Protein AF-A0A5P3XC75-F1 (afdb_monomer_lite)

Secondary structure (DSSP, 8-state):
-----EEEEEEEETTT--EE---EEEETT--SSEEEEEEEEETTEE---TTEEEEEEEE-TTS-EEEEEPEEEETTTTEEEE---GGGSSS-EEEEEEEEEEETTEEEEPPPEEEEEE--TT----------GGGHHHHHHHHHHHHHHHHHHHHHHHHHHHHHHHHHHHHHHHHHHHHHHHHHHHHHHHHHHHHHHHHHHHHHHHHHHHHHHHHHHHTT---SS-TTTTB-TTSPBPSSHHHHHHHHHHS----------

Sequence (261 aa):
MSVLDKDYRIKLDIKSGKVESEGIVFADKDRNVSNIYIDFLENGKKVDITGCSFIANIQKPNTLITPQILDIVDVSNGVAELNLPIECTIDDGYYEVEIEMKNGEDISHSSKFRYTVREALCGEIDDTIVDDSNYNLLIKLVDNIRTVEEYVQSNEEKRVVNESDRIGSEKARVEEHANRMSEIDNKIVDINNSKDTLITNVDNKLNEVDDRVNSAISQGTIDLEVKDARRGLDGKVYSCLSERLNQIETNPMVIWETVEG

Foldseek 3Di:
DPQPAAEWEKEAAPVQLEIDGDAAEAEQQPPQSYKYKYFYDHVNAFDQQPQKWKWKFKQDPVRDTDIFTWAADDRHRRMTIGRQPNVSRHDFFKIKIKMWMDHPPDIDIHDIDIYGYHYDPPPDPPPPPDDDPVPVVVVVVVVVVVVVVVVVVVVVVVVVVVVVVVVVVVVVVVVVVVVVVVVVVVVVVVVVVVVVVVVVVVVVVVVVVVVVVVVCVVVCVPPVADQVCQADPVRDRDPHNVVVVVCCVVDPDDDDDPPDD

Radius of gyration: 65.51 Å; chains: 1; bounding box: 143×39×166 Å

pLDDT: mean 85.64, std 14.85, range [37.94, 98.38]

Organism: Paraclostridium bifermentans (NCBI:txid1490)

Structure (mmCIF, N/CA/C/O backbone):
data_AF-A0A5P3XC75-F1
#
_entry.id   AF-A0A5P3XC75-F1
#
loop_
_atom_site.group_PDB
_atom_site.id
_atom_site.type_symbol
_atom_site.label_atom_id
_atom_site.label_alt_id
_atom_site.label_comp_id
_atom_site.label_asym_id
_atom_site.label_entity_id
_atom_site.label_seq_id
_atom_site.pdbx_PDB_ins_code
_atom_site.Cartn_x
_atom_site.Cartn_y
_atom_site.Cartn_z
_atom_site.occupancy
_atom_site.B_iso_or_equiv
_atom_site.auth_seq_id
_atom_site.auth_comp_id
_atom_site.auth_asym_id
_atom_site.auth_atom_id
_atom_site.pdbx_PDB_model_num
ATOM 1 N N . MET A 1 1 ? -46.515 0.340 15.369 1.00 37.94 1 MET A N 1
ATOM 2 C CA . MET A 1 1 ? -45.169 0.590 15.919 1.00 37.94 1 MET A CA 1
ATOM 3 C C . MET A 1 1 ? -44.864 -0.560 16.853 1.00 37.94 1 MET A C 1
ATOM 5 O O . MET A 1 1 ? -45.485 -0.633 17.903 1.00 37.94 1 MET A O 1
ATOM 9 N N . SER A 1 2 ? -44.030 -1.513 16.434 1.00 40.34 2 SER A N 1
ATOM 10 C CA . SER A 1 2 ? -43.446 -2.465 17.379 1.00 40.34 2 SER A CA 1
ATOM 11 C C . SER A 1 2 ? -42.487 -1.661 18.242 1.00 40.34 2 SER A C 1
ATOM 13 O O . SER A 1 2 ? -41.584 -1.017 17.707 1.00 40.34 2 SER A O 1
ATOM 15 N N . VAL A 1 3 ? -42.755 -1.608 19.539 1.00 44.97 3 VAL A N 1
ATOM 16 C CA . VAL A 1 3 ? -41.873 -0.947 20.492 1.00 44.97 3 VAL A CA 1
ATOM 17 C C . VAL A 1 3 ? -40.509 -1.633 20.363 1.00 44.97 3 VAL A C 1
ATOM 19 O O . VAL A 1 3 ? -40.426 -2.855 20.412 1.00 44.97 3 VAL A O 1
ATOM 22 N N . LEU A 1 4 ? -39.474 -0.848 20.062 1.00 54.44 4 LEU A N 1
ATOM 23 C CA . LEU A 1 4 ? -38.089 -1.303 19.886 1.00 54.44 4 LEU A CA 1
ATOM 24 C C . LEU A 1 4 ? -37.392 -1.560 21.235 1.00 54.44 4 LEU A C 1
ATOM 26 O O . LEU A 1 4 ? -36.184 -1.749 21.262 1.00 54.44 4 LEU A O 1
ATOM 30 N N . ASP A 1 5 ? -38.167 -1.532 22.319 1.00 57.94 5 ASP A N 1
ATOM 31 C CA . ASP A 1 5 ? -37.758 -1.836 23.680 1.00 57.94 5 ASP A CA 1
ATOM 32 C C . ASP A 1 5 ? -37.613 -3.352 23.797 1.00 57.94 5 ASP A C 1
ATOM 34 O O . ASP A 1 5 ? -38.581 -4.109 23.629 1.00 57.94 5 ASP A O 1
ATOM 38 N N . LYS A 1 6 ? -36.370 -3.804 23.942 1.00 72.50 6 LYS A N 1
ATOM 39 C CA . LYS A 1 6 ? -36.050 -5.223 24.073 1.00 72.50 6 LYS A CA 1
ATOM 40 C C . LYS A 1 6 ? -35.876 -5.537 25.546 1.00 72.50 6 LYS A C 1
ATOM 42 O O . LYS A 1 6 ? -34.757 -5.627 26.043 1.00 72.50 6 LYS A O 1
ATOM 47 N N . ASP A 1 7 ? -37.002 -5.746 26.209 1.00 86.06 7 ASP A N 1
ATOM 48 C CA . ASP A 1 7 ? -37.023 -6.274 27.565 1.00 86.06 7 ASP A CA 1
ATOM 49 C C . ASP A 1 7 ? -36.774 -7.779 27.542 1.00 86.06 7 ASP A C 1
ATOM 51 O O . ASP A 1 7 ? -37.624 -8.583 27.138 1.00 86.06 7 ASP A O 1
ATOM 55 N N . TYR A 1 8 ? -35.597 -8.174 28.008 1.00 90.38 8 TYR A N 1
ATOM 56 C CA . TYR A 1 8 ? -35.259 -9.567 28.229 1.00 90.38 8 TYR A CA 1
ATOM 57 C C . TYR A 1 8 ? -35.723 -9.979 29.618 1.00 90.38 8 TYR A C 1
ATOM 59 O O . TYR A 1 8 ? -35.384 -9.342 30.609 1.00 90.38 8 TYR A O 1
ATOM 67 N N . ARG A 1 9 ? -36.480 -11.072 29.709 1.00 91.81 9 ARG A N 1
ATOM 68 C CA . ARG A 1 9 ? -36.887 -11.649 30.994 1.00 91.81 9 ARG A CA 1
ATOM 69 C C . ARG A 1 9 ? -36.180 -12.969 31.226 1.00 91.81 9 ARG A C 1
ATOM 71 O O . ARG A 1 9 ? -36.330 -13.895 30.429 1.00 91.81 9 ARG A O 1
ATOM 78 N N . ILE A 1 10 ? -35.453 -13.059 32.330 1.00 94.31 10 ILE A N 1
ATOM 79 C CA . ILE A 1 10 ? -34.799 -14.284 32.782 1.00 94.31 10 ILE A CA 1
ATOM 80 C C . ILE A 1 10 ? -35.421 -14.751 34.092 1.00 94.31 10 ILE A C 1
ATOM 82 O O . ILE A 1 10 ? -35.882 -13.946 34.898 1.00 94.31 10 ILE A O 1
ATOM 86 N N . LYS A 1 11 ? -35.433 -16.062 34.313 1.00 95.62 11 LYS A N 1
ATOM 87 C CA . LYS A 1 11 ? -35.956 -16.664 35.542 1.00 95.62 11 LYS A CA 1
ATOM 88 C C . LYS A 1 11 ? -34.809 -17.258 36.333 1.00 95.62 11 LYS A C 1
ATOM 90 O O . LYS A 1 11 ? -34.022 -18.026 35.781 1.00 95.62 11 LYS A O 1
ATOM 95 N N . LEU A 1 12 ? -34.737 -16.938 37.617 1.00 95.88 12 LEU A N 1
ATOM 96 C CA . LEU A 1 12 ? -33.726 -17.463 38.526 1.00 95.88 12 LEU A CA 1
ATOM 97 C C . LEU A 1 12 ? -34.424 -18.172 39.680 1.00 95.88 12 LEU A C 1
ATOM 99 O O . LEU A 1 12 ? -35.168 -17.553 40.435 1.00 95.88 12 LEU A O 1
ATOM 103 N N . ASP A 1 13 ? -34.171 -19.468 39.836 1.00 94.31 13 ASP A N 1
ATOM 104 C CA . ASP A 1 13 ? -34.648 -20.209 41.000 1.00 94.31 13 ASP A CA 1
ATOM 105 C C . ASP A 1 13 ? -33.661 -20.052 42.169 1.00 94.31 13 ASP A C 1
ATOM 107 O O . ASP A 1 13 ? -32.538 -20.553 42.105 1.00 94.31 13 ASP A O 1
ATOM 111 N N . ILE A 1 14 ? -34.064 -19.351 43.233 1.00 91.81 14 ILE A N 1
ATOM 112 C CA . ILE A 1 14 ? -33.177 -18.941 44.338 1.00 91.81 14 ILE A CA 1
ATOM 113 C C . ILE A 1 14 ? -32.638 -20.121 45.153 1.00 91.81 14 ILE A C 1
ATOM 115 O O . ILE A 1 14 ? -31.618 -20.001 45.823 1.00 91.81 14 ILE A O 1
ATOM 119 N N . LYS A 1 15 ? -33.315 -21.274 45.109 1.00 89.00 15 LYS A N 1
ATOM 120 C CA . LYS A 1 15 ? -32.952 -22.453 45.902 1.00 89.00 15 LYS A CA 1
ATOM 121 C C . LYS A 1 15 ? -31.964 -23.350 45.170 1.00 89.00 15 LYS A C 1
ATOM 123 O O . LYS A 1 15 ? -31.067 -23.917 45.787 1.00 89.00 15 LYS A O 1
ATOM 128 N N . SER A 1 16 ? -32.158 -23.517 43.866 1.00 90.44 16 SER A N 1
ATOM 129 C CA . SER A 1 16 ? -31.276 -24.319 43.011 1.00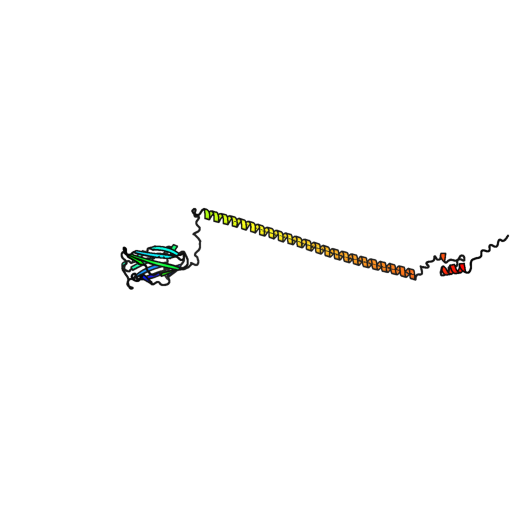 90.44 16 SER A CA 1
ATOM 130 C C . SER A 1 16 ? -30.161 -23.501 42.359 1.00 90.44 16 SER A C 1
ATOM 132 O O . SER A 1 16 ? -29.214 -24.085 41.835 1.00 90.44 16 SER A O 1
ATOM 134 N N . GLY A 1 17 ? -30.286 -22.172 42.337 1.00 90.50 17 GLY A N 1
ATOM 135 C CA . GLY A 1 17 ? -29.417 -21.265 41.590 1.00 90.50 17 GLY A CA 1
ATOM 136 C C . GLY A 1 17 ? -29.581 -21.380 40.071 1.00 90.50 17 GLY A C 1
ATOM 137 O O . GLY A 1 17 ? -28.840 -20.742 39.328 1.00 90.50 17 GLY A O 1
ATOM 138 N N . LYS A 1 18 ? -30.508 -22.201 39.566 1.00 93.56 18 LYS A N 1
ATOM 139 C CA . LYS A 1 18 ? -30.666 -22.423 38.126 1.00 93.56 18 LYS A CA 1
ATOM 140 C C . LYS A 1 18 ? -31.226 -21.166 37.461 1.00 93.56 18 LYS A C 1
ATOM 142 O O . LYS A 1 18 ? -32.246 -20.634 37.896 1.00 93.56 18 LYS A O 1
ATOM 147 N N . VAL A 1 19 ? -30.585 -20.752 36.370 1.00 94.12 19 VAL A N 1
ATOM 148 C CA . VAL A 1 19 ? -31.045 -19.646 35.526 1.00 94.12 19 VAL A CA 1
ATOM 149 C C . VAL A 1 19 ? -31.639 -20.195 34.234 1.00 94.12 19 VAL A C 1
ATOM 151 O O . VAL A 1 19 ? -31.036 -21.032 33.561 1.00 94.12 19 VAL A O 1
ATOM 154 N N . GLU A 1 20 ? -32.820 -19.705 33.878 1.00 92.50 20 GLU A N 1
ATOM 155 C CA . GLU A 1 20 ? -33.453 -19.912 32.581 1.00 92.50 20 GLU A CA 1
ATOM 156 C C . GLU A 1 20 ? -33.449 -18.580 31.834 1.00 92.50 20 GLU A C 1
ATOM 158 O O . GLU A 1 20 ? -34.059 -17.602 32.267 1.00 92.50 20 GLU A O 1
ATOM 163 N N . SER A 1 21 ? -32.724 -18.542 30.719 1.00 88.94 21 SER A N 1
ATOM 164 C CA . SER A 1 21 ? -32.609 -17.372 29.850 1.00 88.94 21 SER A CA 1
ATOM 165 C C . SER A 1 21 ? -32.747 -17.804 28.393 1.00 88.94 21 SER A C 1
ATOM 167 O O . SER A 1 21 ? -32.308 -18.892 28.013 1.00 88.94 21 SER A O 1
ATOM 169 N N . GLU A 1 22 ? -33.376 -16.957 27.585 1.00 83.62 22 GLU A N 1
ATOM 170 C CA . GLU A 1 22 ? -33.428 -17.093 26.128 1.00 83.62 22 GLU A CA 1
ATOM 171 C C . GLU A 1 22 ? -32.454 -16.095 25.496 1.00 83.62 22 GLU A C 1
ATOM 173 O O . GLU A 1 22 ? -32.117 -15.098 26.123 1.00 83.62 22 GLU A O 1
ATOM 178 N N . GLY A 1 23 ? -31.972 -16.374 24.279 1.00 84.12 23 GLY A N 1
ATOM 179 C CA . GLY A 1 23 ? -30.852 -15.665 23.646 1.00 84.12 23 GLY A CA 1
ATOM 180 C C . GLY A 1 23 ? -30.918 -14.136 23.752 1.00 84.12 23 GLY A C 1
ATOM 181 O O . GLY A 1 23 ? -31.651 -13.487 23.007 1.00 84.12 23 GLY A O 1
ATOM 182 N N . ILE A 1 24 ? -30.101 -13.580 24.647 1.00 91.44 24 ILE A N 1
ATOM 183 C CA . ILE A 1 24 ? -30.031 -12.150 24.945 1.00 91.44 24 ILE A CA 1
ATOM 184 C C . ILE A 1 24 ? -29.008 -11.496 24.014 1.00 91.44 24 ILE A C 1
ATOM 186 O O . ILE A 1 24 ? -27.844 -11.908 23.987 1.00 91.44 24 ILE A O 1
ATOM 190 N N . VAL A 1 25 ? -29.431 -10.485 23.249 1.00 89.81 25 VAL A N 1
ATOM 191 C CA . VAL A 1 25 ? -28.569 -9.816 22.262 1.00 89.81 25 VAL A CA 1
ATOM 192 C C . VAL A 1 25 ? -28.664 -8.296 22.366 1.00 89.81 25 VAL A C 1
ATOM 194 O O . VAL A 1 25 ? -29.717 -7.708 22.110 1.00 89.81 25 VAL A O 1
ATOM 197 N N . PHE A 1 26 ? -27.537 -7.658 22.645 1.00 89.38 26 PHE A N 1
ATOM 198 C CA . PHE A 1 26 ? -27.386 -6.206 22.643 1.00 89.38 26 PHE A CA 1
ATOM 199 C C . PHE A 1 26 ? -26.638 -5.741 21.393 1.00 89.38 26 PHE A C 1
ATOM 201 O O . PHE A 1 26 ? -25.876 -6.503 20.790 1.00 89.38 26 PHE A O 1
ATOM 208 N N . ALA A 1 27 ? -26.880 -4.494 20.998 1.00 86.56 27 ALA A N 1
ATOM 209 C CA . ALA A 1 27 ? -25.970 -3.776 20.114 1.00 86.56 27 ALA A CA 1
ATOM 210 C C . ALA A 1 27 ? -24.822 -3.191 20.949 1.00 86.56 27 ALA A C 1
ATOM 212 O O . ALA A 1 27 ? -25.006 -2.924 22.141 1.00 86.56 27 ALA A O 1
ATOM 213 N N . ASP A 1 28 ? -23.652 -3.003 20.346 1.00 82.19 28 ASP A N 1
ATOM 214 C CA . ASP A 1 28 ? -22.569 -2.285 21.005 1.00 82.19 28 ASP A CA 1
ATOM 215 C C . ASP A 1 28 ? -23.008 -0.852 21.350 1.00 82.19 28 ASP A C 1
ATOM 217 O O . ASP A 1 28 ? -23.800 -0.225 20.638 1.00 82.19 28 ASP A O 1
ATOM 221 N N . LYS A 1 29 ? -22.543 -0.344 22.496 1.00 74.75 29 LYS A N 1
ATOM 222 C CA . LYS A 1 29 ? -22.872 1.002 23.004 1.00 74.75 29 LYS A CA 1
ATOM 223 C C . LYS A 1 29 ? -24.385 1.246 23.187 1.00 74.75 29 LYS A C 1
ATOM 225 O O . LYS A 1 29 ? -24.830 2.398 23.127 1.00 74.75 29 LYS A O 1
ATOM 230 N N . ASP A 1 30 ? -25.177 0.191 23.426 1.00 77.38 30 ASP A N 1
ATOM 231 C CA . ASP A 1 30 ? -26.586 0.310 23.830 1.00 77.38 30 ASP A CA 1
ATOM 232 C C . ASP A 1 30 ? -26.687 1.246 25.048 1.00 77.38 30 ASP A C 1
ATOM 234 O O . ASP A 1 30 ? -26.007 1.057 26.057 1.00 77.38 30 ASP A O 1
ATOM 238 N N . ARG A 1 31 ? -27.493 2.308 24.924 1.00 74.38 31 ARG A N 1
ATOM 239 C CA . ARG A 1 31 ? -27.638 3.362 25.941 1.00 74.38 31 ARG A CA 1
ATOM 240 C C . ARG A 1 31 ? -28.796 3.066 26.899 1.00 74.38 31 ARG A C 1
ATOM 242 O O . ARG A 1 31 ? -29.602 3.962 27.151 1.00 74.38 31 ARG A O 1
ATOM 249 N N . ASN A 1 32 ? -28.889 1.832 27.394 1.00 74.62 32 ASN A N 1
ATOM 250 C CA . ASN A 1 32 ? -30.010 1.335 28.206 1.00 74.62 32 ASN A CA 1
ATOM 251 C C . ASN A 1 32 ? -31.367 1.483 27.504 1.00 74.62 32 ASN A C 1
ATOM 253 O O . ASN A 1 32 ? -32.345 1.942 28.090 1.00 74.62 32 ASN A O 1
ATOM 257 N N . VAL A 1 33 ? -31.415 1.134 26.218 1.00 76.25 33 VAL A N 1
ATOM 258 C CA . VAL A 1 33 ? -32.680 0.992 25.471 1.00 76.25 33 VAL A CA 1
ATOM 259 C C . VAL A 1 33 ? -33.173 -0.456 25.442 1.00 76.25 33 VAL A C 1
ATOM 261 O O . VAL A 1 33 ? -34.264 -0.722 24.946 1.00 76.25 33 VAL A O 1
ATOM 264 N N . SER A 1 34 ? -32.362 -1.381 25.953 1.00 82.81 34 SER A N 1
ATOM 265 C CA . SER A 1 34 ? -32.697 -2.785 26.166 1.00 82.81 34 SER A CA 1
ATOM 266 C C . SER A 1 34 ? -32.387 -3.130 27.627 1.00 82.81 34 SER A C 1
ATOM 268 O O . SER A 1 34 ? -31.282 -2.845 28.088 1.00 82.81 34 SER A O 1
ATOM 270 N N . ASN A 1 35 ? -33.316 -3.762 28.347 1.00 86.69 35 ASN A N 1
ATOM 271 C CA . ASN A 1 35 ? -33.157 -4.064 29.777 1.00 86.69 35 ASN A CA 1
ATOM 272 C C . ASN A 1 35 ? -33.233 -5.570 30.046 1.00 86.69 35 ASN A C 1
ATOM 274 O O . ASN A 1 35 ? -33.861 -6.323 29.296 1.00 86.69 35 ASN A O 1
ATOM 278 N N . ILE A 1 36 ? -32.595 -6.029 31.127 1.00 92.56 36 ILE A N 1
ATOM 279 C CA . ILE A 1 36 ? -32.728 -7.410 31.608 1.00 92.56 36 ILE A CA 1
ATOM 280 C C . ILE A 1 36 ? -33.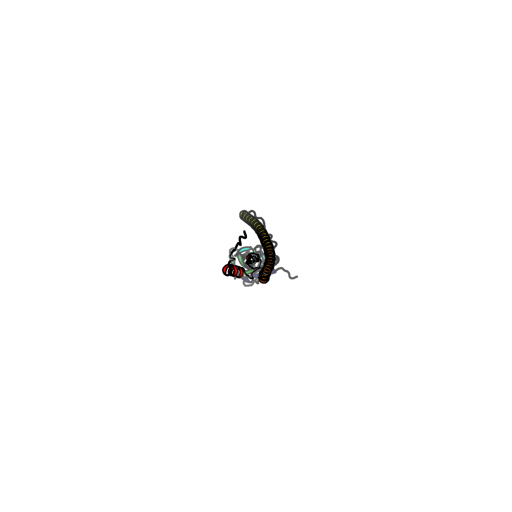495 -7.393 32.925 1.00 92.56 36 ILE A C 1
ATOM 282 O O . ILE A 1 36 ? -33.000 -6.904 33.934 1.00 92.56 36 ILE A O 1
ATOM 286 N N . TYR A 1 37 ? -34.673 -8.001 32.936 1.00 94.44 37 TYR A N 1
ATOM 287 C CA . TYR A 1 37 ? -35.445 -8.260 34.142 1.00 94.44 37 TYR A CA 1
ATOM 288 C C . TYR A 1 37 ? -35.219 -9.689 34.624 1.00 94.44 37 TYR A C 1
ATOM 290 O O . TYR A 1 37 ? -35.281 -10.644 33.846 1.00 94.44 37 TYR A O 1
ATOM 298 N N . ILE A 1 38 ? -34.998 -9.833 35.925 1.00 95.69 38 ILE A N 1
ATOM 299 C CA . ILE A 1 38 ? -34.816 -11.108 36.607 1.00 95.69 38 ILE A CA 1
ATOM 300 C C . ILE A 1 38 ? -36.044 -11.375 37.471 1.00 95.69 38 ILE A C 1
ATOM 302 O O . ILE A 1 38 ? -36.310 -10.650 38.430 1.00 95.69 38 ILE A O 1
ATOM 306 N N . ASP A 1 39 ? -36.770 -12.437 37.131 1.00 96.06 39 ASP A N 1
ATOM 307 C CA . ASP A 1 39 ? -37.834 -13.003 37.951 1.00 96.06 39 ASP A CA 1
ATOM 308 C C . ASP A 1 39 ? -37.211 -14.033 38.914 1.00 96.06 39 ASP A C 1
ATOM 310 O O . ASP A 1 39 ? -36.842 -15.144 38.513 1.00 96.06 39 ASP A O 1
ATOM 314 N N . PHE A 1 40 ? -37.091 -13.669 40.189 1.00 95.75 40 PHE A N 1
ATOM 315 C CA . PHE A 1 40 ? -36.687 -14.560 41.271 1.00 95.75 40 PHE A CA 1
ATOM 316 C C . PHE A 1 40 ? -37.845 -15.478 41.659 1.00 95.75 40 PHE A C 1
ATOM 318 O O . PHE A 1 40 ? -38.964 -15.043 41.945 1.00 95.75 40 PHE A O 1
ATOM 325 N N . LEU A 1 41 ? -37.570 -16.778 41.668 1.00 95.44 41 LEU A N 1
ATOM 326 C CA . LEU A 1 41 ? -38.548 -17.826 41.916 1.00 95.44 41 LEU A CA 1
ATOM 327 C C . LEU A 1 41 ? -38.046 -18.775 43.001 1.00 95.44 41 LEU A C 1
ATOM 329 O O . LEU A 1 41 ? -36.861 -19.076 43.076 1.00 95.44 41 LEU A O 1
ATOM 333 N N . GLU A 1 42 ? -38.955 -19.329 43.792 1.00 91.81 42 GLU A N 1
ATOM 334 C CA . GLU A 1 42 ? -38.681 -20.467 44.663 1.00 91.81 42 GLU A CA 1
ATOM 335 C C . GLU A 1 42 ? -39.505 -21.673 44.192 1.00 91.81 42 GLU A C 1
ATOM 337 O O . GLU A 1 42 ? -40.739 -21.676 44.261 1.00 91.81 42 GLU A O 1
ATOM 342 N N . ASN A 1 43 ? -38.834 -22.709 43.677 1.00 87.56 43 ASN A N 1
ATOM 343 C CA . ASN A 1 43 ? -39.461 -23.891 43.074 1.00 87.56 43 ASN A CA 1
ATOM 344 C C . ASN A 1 43 ? -40.506 -23.514 42.002 1.00 87.56 43 ASN A C 1
ATOM 346 O O . ASN A 1 43 ? -41.610 -24.068 41.956 1.00 87.56 43 ASN A O 1
ATOM 350 N N . GLY A 1 44 ? -40.173 -22.526 41.167 1.00 85.75 44 GLY A N 1
ATOM 351 C CA . GLY A 1 44 ? -41.021 -22.037 40.074 1.00 85.75 44 GLY A CA 1
ATOM 352 C C . GLY A 1 44 ? -42.179 -21.115 40.477 1.00 85.75 44 GLY A C 1
ATOM 353 O O . GLY A 1 44 ? -42.980 -20.748 39.616 1.00 85.75 44 GLY A O 1
ATOM 354 N N . LYS A 1 45 ? -42.297 -20.724 41.752 1.00 91.62 45 LYS A N 1
ATOM 355 C CA . LYS A 1 45 ? -43.284 -19.734 42.218 1.00 91.62 45 LYS A CA 1
ATOM 356 C C . LYS A 1 45 ? -42.604 -18.411 42.535 1.00 91.62 45 LYS A C 1
ATOM 358 O O . LYS A 1 45 ? -41.479 -18.410 43.010 1.00 91.62 45 LYS A O 1
ATOM 363 N N . LYS A 1 46 ? -43.306 -17.300 42.307 1.00 92.75 46 LYS A N 1
ATOM 364 C CA . LYS A 1 46 ? -42.844 -15.967 42.715 1.00 92.75 46 LYS A CA 1
ATOM 365 C C . LYS A 1 46 ? -42.554 -15.932 44.213 1.00 92.75 46 LYS A C 1
ATOM 367 O O . LYS A 1 46 ? -43.299 -16.539 44.987 1.00 92.75 46 LYS A O 1
ATOM 372 N N . VAL A 1 47 ? -41.498 -15.223 44.586 1.00 94.19 47 VAL A N 1
ATOM 373 C CA . VAL A 1 47 ? -41.017 -15.122 45.964 1.00 94.19 47 VAL A CA 1
ATOM 374 C C . VAL A 1 47 ? -40.915 -13.657 46.375 1.00 94.19 47 VAL A C 1
ATOM 376 O O . VAL A 1 47 ? -40.591 -12.803 45.556 1.00 94.19 47 VAL A O 1
ATOM 379 N N . ASP A 1 48 ? -41.211 -13.373 47.639 1.00 93.38 48 ASP A N 1
ATOM 380 C CA . ASP A 1 48 ? -40.966 -12.060 48.228 1.00 93.38 48 ASP A CA 1
ATOM 381 C C . ASP A 1 48 ? -39.467 -11.926 48.530 1.00 93.38 48 ASP A C 1
ATOM 383 O O . ASP A 1 48 ? -38.894 -12.757 49.237 1.00 93.38 48 ASP A O 1
ATOM 387 N N . ILE A 1 49 ? -38.840 -10.891 47.976 1.00 93.06 49 ILE A N 1
ATOM 388 C CA . ILE A 1 49 ? -37.401 -10.614 48.111 1.00 93.06 49 ILE A CA 1
ATOM 389 C C . ILE A 1 49 ? -37.111 -9.484 49.110 1.00 93.06 49 ILE A C 1
ATOM 391 O O . ILE A 1 49 ? -36.039 -8.876 49.075 1.00 93.06 49 ILE A O 1
ATOM 395 N N . THR A 1 50 ? -38.050 -9.177 50.011 1.00 93.06 50 THR A N 1
ATOM 396 C CA . THR A 1 50 ? -37.871 -8.158 51.056 1.00 93.06 50 THR A CA 1
ATOM 397 C C . THR A 1 50 ? -36.600 -8.420 51.868 1.00 93.06 50 THR A C 1
ATOM 399 O O . THR A 1 50 ? -36.418 -9.490 52.443 1.00 93.06 50 THR A O 1
ATOM 402 N N . GLY A 1 51 ? -35.722 -7.415 51.941 1.00 89.81 51 GLY A N 1
ATOM 403 C CA . GLY A 1 51 ? -34.463 -7.486 52.692 1.00 89.81 51 GLY A CA 1
ATOM 404 C C . GLY A 1 51 ? -33.305 -8.163 51.952 1.00 89.81 51 GLY A C 1
ATOM 405 O O . GLY A 1 51 ? -32.193 -8.179 52.477 1.00 89.81 51 GLY A O 1
ATOM 406 N N . CYS A 1 52 ? -33.532 -8.671 50.738 1.00 92.25 52 CYS A N 1
ATOM 407 C CA . CYS A 1 52 ? -32.474 -9.228 49.903 1.00 92.25 52 CYS A CA 1
ATOM 408 C C . CYS A 1 52 ? -31.767 -8.137 49.085 1.00 92.25 52 CYS A C 1
ATOM 410 O O . CYS A 1 52 ? -32.367 -7.129 48.710 1.00 92.25 52 CYS A O 1
ATOM 412 N N . SER A 1 53 ? -30.493 -8.363 48.768 1.00 94.38 53 SER A N 1
ATOM 413 C CA . SER A 1 53 ? -29.745 -7.579 47.778 1.00 94.38 53 SER A CA 1
ATOM 414 C C . SER A 1 53 ? -29.086 -8.502 46.763 1.00 94.38 53 SER A C 1
ATOM 416 O O . SER A 1 53 ? -28.744 -9.645 47.076 1.00 94.38 53 SER A O 1
ATOM 418 N N . PHE A 1 54 ? -28.927 -8.005 45.540 1.00 96.00 54 PHE A N 1
ATOM 419 C CA . PHE A 1 54 ? -28.476 -8.799 44.407 1.00 96.00 54 PHE A CA 1
ATOM 420 C C . PHE A 1 54 ? -27.380 -8.063 43.647 1.00 96.00 54 PHE A C 1
ATOM 422 O O . PHE A 1 54 ? -27.500 -6.864 43.379 1.00 96.00 54 PHE A O 1
ATOM 429 N N . ILE A 1 55 ? -26.322 -8.788 43.294 1.00 96.50 55 ILE A N 1
ATOM 430 C CA . ILE A 1 55 ? -25.190 -8.268 42.526 1.00 96.50 55 ILE A CA 1
ATOM 431 C C . ILE A 1 55 ? -24.970 -9.186 41.325 1.00 96.50 55 ILE A C 1
ATOM 433 O O . ILE A 1 55 ? -24.758 -10.385 41.484 1.00 96.50 55 ILE A O 1
ATOM 437 N N . ALA A 1 56 ? -25.005 -8.629 40.121 1.00 96.56 56 ALA A N 1
ATOM 438 C CA . ALA A 1 56 ? -24.585 -9.299 38.902 1.00 96.56 56 ALA A CA 1
ATOM 439 C C . ALA A 1 56 ? -23.076 -9.133 38.720 1.00 96.56 56 ALA A C 1
ATOM 441 O O . ALA A 1 56 ? -22.588 -8.036 38.464 1.00 96.56 56 ALA A O 1
ATOM 442 N N . ASN A 1 57 ? -22.336 -10.230 38.808 1.00 96.00 57 ASN A N 1
ATOM 443 C CA . ASN A 1 57 ? -20.928 -10.281 38.442 1.00 96.00 57 ASN A CA 1
ATOM 444 C C . ASN A 1 57 ? -20.825 -10.542 36.936 1.00 96.00 57 ASN A C 1
ATOM 446 O O . ASN A 1 57 ? -20.996 -11.677 36.484 1.00 96.00 57 ASN A O 1
ATOM 450 N N . ILE A 1 58 ? -20.580 -9.484 36.160 1.00 95.88 58 ILE A N 1
ATOM 451 C CA . ILE A 1 58 ? -20.534 -9.540 34.696 1.00 95.88 58 ILE A CA 1
ATOM 452 C C . ILE A 1 58 ? -19.084 -9.724 34.249 1.00 95.88 58 ILE A C 1
ATOM 454 O O . ILE A 1 58 ? -18.268 -8.813 34.369 1.00 95.88 58 ILE A O 1
ATOM 458 N N . GLN A 1 59 ? -18.762 -10.895 33.715 1.00 93.94 59 GLN A N 1
ATOM 459 C CA . GLN A 1 59 ? -17.481 -11.196 33.092 1.00 93.94 59 GLN A CA 1
ATOM 460 C C . GLN A 1 59 ? -17.513 -10.799 31.613 1.00 93.94 59 GLN A C 1
ATOM 462 O O . GLN A 1 59 ? -18.258 -11.375 30.816 1.00 93.94 59 GLN A O 1
ATOM 467 N N . LYS A 1 60 ? -16.677 -9.826 31.252 1.00 92.25 60 LYS A N 1
ATOM 468 C CA . LYS A 1 60 ? -16.525 -9.312 29.887 1.00 92.25 60 LYS A CA 1
ATOM 469 C C . LYS A 1 60 ? -15.748 -10.283 28.983 1.00 92.25 60 LYS A C 1
ATOM 471 O O . LYS A 1 60 ? -15.018 -11.135 29.504 1.00 92.25 60 LYS A O 1
ATOM 476 N N . PRO A 1 61 ? -15.792 -10.110 27.645 1.00 87.88 61 PRO A N 1
ATOM 477 C CA . PRO A 1 61 ? -14.963 -10.874 26.708 1.00 87.88 61 PRO A CA 1
ATOM 478 C C . PRO A 1 61 ? -13.462 -10.810 27.031 1.00 87.88 61 PRO A C 1
ATOM 480 O O . PRO A 1 61 ? -12.747 -11.801 26.903 1.00 87.88 61 PRO A O 1
ATOM 483 N N . ASN A 1 62 ? -12.991 -9.663 27.533 1.00 82.88 62 ASN A N 1
ATOM 484 C CA . ASN A 1 62 ? -11.606 -9.452 27.967 1.00 82.88 62 ASN A CA 1
ATOM 485 C C . ASN A 1 62 ? -11.270 -10.061 29.347 1.00 82.88 62 ASN A C 1
ATOM 487 O O . ASN A 1 62 ? -10.174 -9.842 29.860 1.00 82.88 62 ASN A O 1
ATOM 491 N N . THR A 1 63 ? -12.188 -10.828 29.944 1.00 80.94 63 THR A N 1
ATOM 492 C CA . THR A 1 63 ? -12.118 -11.484 31.264 1.00 80.94 63 THR A CA 1
ATOM 493 C C . THR A 1 63 ? -12.244 -10.586 32.496 1.00 80.94 63 THR A C 1
ATOM 495 O O . THR A 1 63 ? -12.349 -11.118 33.603 1.00 80.94 63 THR A O 1
ATOM 498 N N . LEU A 1 64 ? -12.302 -9.259 32.340 1.00 86.44 64 LEU A N 1
ATOM 499 C CA . LEU A 1 64 ? -12.570 -8.347 33.453 1.00 86.44 64 LEU A CA 1
ATOM 500 C C . LEU A 1 64 ? -13.972 -8.601 34.021 1.00 86.44 64 LEU A C 1
ATOM 502 O O . LEU A 1 64 ? -14.919 -8.814 33.266 1.00 86.44 64 LEU A O 1
ATOM 506 N N . ILE A 1 65 ? -14.106 -8.551 35.346 1.00 88.94 65 ILE A N 1
ATOM 507 C CA . ILE A 1 65 ? -15.397 -8.673 36.026 1.00 88.94 65 ILE A CA 1
ATOM 508 C C . ILE A 1 65 ? -15.849 -7.287 36.482 1.00 88.94 65 ILE A C 1
ATOM 510 O O . ILE A 1 65 ? -15.126 -6.602 37.206 1.00 88.94 65 ILE A O 1
ATOM 514 N N . THR A 1 66 ? -17.053 -6.894 36.078 1.00 92.44 66 THR A N 1
ATOM 515 C CA . THR A 1 66 ? -17.718 -5.664 36.516 1.00 92.44 66 THR A CA 1
ATOM 516 C C . THR A 1 66 ? -18.946 -6.039 37.348 1.00 92.44 66 THR A C 1
ATOM 518 O O . THR A 1 66 ? -19.904 -6.583 36.797 1.00 92.44 66 THR A O 1
ATOM 521 N N . PRO A 1 67 ? -18.925 -5.812 38.674 1.00 93.25 67 PRO A N 1
ATOM 522 C CA . PRO A 1 67 ? -20.086 -6.047 39.519 1.00 93.25 67 PRO A CA 1
ATOM 523 C C . PRO A 1 67 ? -21.118 -4.932 39.323 1.00 93.25 67 PRO A C 1
ATOM 525 O O . PRO A 1 67 ? -20.776 -3.752 39.386 1.00 93.25 67 PRO A O 1
ATOM 528 N N . GLN A 1 68 ? -22.379 -5.309 39.139 1.00 94.31 68 GLN A N 1
ATOM 529 C CA . GLN A 1 68 ? -23.501 -4.391 38.982 1.00 94.31 68 GLN A CA 1
ATOM 530 C C . GLN A 1 68 ? -24.598 -4.732 39.989 1.00 94.31 68 GLN A C 1
ATOM 532 O O . GLN A 1 68 ? -25.058 -5.869 40.057 1.00 94.31 68 GLN A O 1
ATOM 537 N N . ILE A 1 69 ? -25.023 -3.751 40.782 1.00 94.62 69 ILE A N 1
ATOM 538 C CA . ILE A 1 69 ? -26.146 -3.924 41.710 1.00 94.62 69 ILE A CA 1
ATOM 539 C C . ILE A 1 69 ? -27.442 -3.911 40.895 1.00 94.62 69 ILE A C 1
ATOM 541 O O . ILE A 1 69 ? -27.590 -3.081 39.996 1.00 94.62 69 ILE A O 1
ATOM 545 N N . LEU A 1 70 ? -28.352 -4.839 41.194 1.00 95.06 70 LEU A N 1
ATOM 546 C CA . LEU A 1 70 ? -29.667 -4.885 40.555 1.00 95.06 70 LEU A CA 1
ATOM 547 C C . LEU A 1 70 ? -30.628 -3.926 41.255 1.00 95.06 70 LEU A C 1
ATOM 549 O O . LEU A 1 70 ? -30.671 -3.864 42.488 1.00 95.06 70 LEU A O 1
ATOM 553 N N . ASP A 1 71 ? -31.462 -3.264 40.465 1.00 94.06 71 ASP A N 1
ATOM 554 C CA . ASP A 1 71 ? -32.513 -2.383 40.953 1.00 94.06 71 ASP A CA 1
ATOM 555 C C . ASP A 1 71 ? -33.784 -3.192 41.219 1.00 94.06 71 ASP A C 1
ATOM 557 O O . ASP A 1 71 ? -34.307 -3.878 40.344 1.00 94.06 71 ASP A O 1
ATOM 561 N N . ILE A 1 72 ? -34.298 -3.159 42.449 1.00 94.31 72 ILE A N 1
ATOM 562 C CA . ILE A 1 72 ? -35.501 -3.924 42.798 1.00 94.31 72 ILE A CA 1
ATOM 563 C C . ILE A 1 72 ? -36.739 -3.192 42.272 1.00 94.31 72 ILE A C 1
ATOM 565 O O . ILE A 1 72 ? -37.039 -2.077 42.697 1.00 94.31 72 ILE A O 1
ATOM 569 N N . VAL A 1 73 ? -37.482 -3.854 41.384 1.00 94.25 73 VAL A N 1
ATOM 570 C CA . VAL A 1 73 ? -38.657 -3.291 40.698 1.00 94.25 73 VAL A CA 1
ATOM 571 C C . VAL A 1 73 ? -39.951 -3.679 41.410 1.00 94.25 73 VAL A C 1
ATOM 573 O O . VAL A 1 73 ? -40.824 -2.838 41.621 1.00 94.25 73 VAL A O 1
ATOM 576 N N . ASP A 1 74 ? -40.082 -4.947 41.807 1.00 94.56 74 ASP A N 1
ATOM 577 C CA . ASP A 1 74 ? -41.241 -5.453 42.547 1.00 94.56 74 ASP A CA 1
ATOM 578 C C . ASP A 1 74 ? -40.797 -6.458 43.608 1.00 94.56 74 ASP A C 1
ATOM 580 O O . ASP A 1 74 ? -40.558 -7.636 43.337 1.00 94.56 74 ASP A O 1
ATOM 584 N N . VAL A 1 75 ? -40.723 -5.971 44.845 1.00 93.25 75 VAL A N 1
ATOM 585 C CA . VAL A 1 75 ? -40.303 -6.752 46.013 1.00 93.25 75 VAL A CA 1
ATOM 586 C C . VAL A 1 75 ? -41.233 -7.947 46.256 1.00 93.25 75 VAL A C 1
ATOM 588 O O . VAL A 1 75 ? -40.769 -9.049 46.530 1.00 93.25 75 VAL A O 1
ATOM 591 N N . SER A 1 76 ? -42.547 -7.746 46.117 1.00 93.25 76 SER A N 1
ATOM 592 C CA . SER A 1 76 ? -43.566 -8.743 46.475 1.00 93.25 76 SER A CA 1
ATOM 593 C C . SER A 1 76 ? -43.672 -9.896 45.476 1.00 93.25 76 SER A C 1
ATOM 595 O O . SER A 1 76 ? -44.108 -10.993 45.828 1.00 93.25 76 SER A O 1
ATOM 597 N N . ASN A 1 77 ? -43.280 -9.647 44.225 1.00 93.62 77 ASN A N 1
ATOM 598 C CA . ASN A 1 77 ? -43.282 -10.635 43.150 1.00 93.62 77 ASN A CA 1
ATOM 599 C C . ASN A 1 77 ? -41.882 -11.142 42.776 1.00 93.62 77 ASN A C 1
ATOM 601 O O . ASN A 1 77 ? -41.797 -11.993 41.888 1.00 93.62 77 ASN A O 1
ATOM 605 N N . GLY A 1 78 ? -40.826 -10.640 43.419 1.00 94.69 78 GLY A N 1
ATOM 606 C CA . GLY A 1 78 ? -39.457 -11.084 43.179 1.00 94.69 78 GLY A CA 1
ATOM 607 C C . GLY A 1 78 ? -38.883 -10.588 41.858 1.00 94.69 78 GLY A C 1
ATOM 608 O O . GLY A 1 78 ? -38.268 -11.373 41.150 1.00 94.69 78 GLY A O 1
ATOM 609 N N . VAL A 1 79 ? -39.099 -9.325 41.486 1.00 95.94 79 VAL A N 1
ATOM 610 C CA . VAL A 1 79 ? -38.611 -8.776 40.209 1.00 95.94 79 VAL A CA 1
ATOM 611 C C . VAL A 1 79 ? -37.529 -7.734 40.454 1.00 95.94 79 VAL A C 1
ATOM 613 O O . VAL A 1 79 ? -37.753 -6.764 41.185 1.00 95.94 79 VAL A O 1
ATOM 616 N N . ALA A 1 80 ?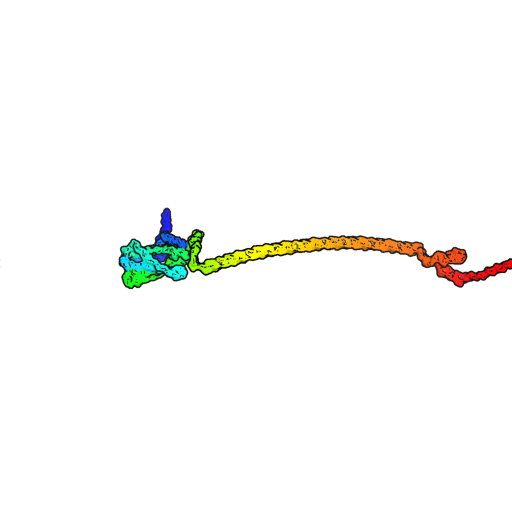 -36.384 -7.901 39.796 1.00 96.00 80 ALA A N 1
ATOM 617 C CA . ALA A 1 80 ? -35.328 -6.894 39.743 1.00 96.00 80 ALA A CA 1
ATOM 618 C C . ALA A 1 80 ? -34.868 -6.635 38.304 1.00 96.00 80 ALA A C 1
ATOM 620 O O . ALA A 1 80 ? -35.034 -7.477 37.423 1.00 96.00 80 ALA A O 1
ATOM 621 N N . GLU A 1 81 ? -34.285 -5.470 38.081 1.00 94.75 81 GLU A N 1
ATOM 622 C CA . GLU A 1 81 ? -33.726 -5.013 36.818 1.00 94.75 81 GLU A CA 1
ATOM 623 C C . GLU A 1 81 ? -32.199 -4.991 36.908 1.00 94.75 81 GLU A C 1
ATOM 625 O O . GLU A 1 81 ? -31.612 -4.506 37.877 1.00 94.75 81 GLU A O 1
ATOM 630 N N . LEU A 1 82 ? -31.546 -5.535 35.886 1.00 93.31 82 LEU A N 1
ATOM 631 C CA . LEU A 1 82 ? -30.118 -5.401 35.662 1.00 93.31 82 LEU A CA 1
ATOM 632 C C . LEU A 1 82 ? -29.897 -4.313 34.609 1.00 93.31 82 LEU A C 1
ATOM 634 O O . LEU A 1 82 ? -29.923 -4.579 33.406 1.00 93.31 82 LEU A O 1
ATOM 638 N N . ASN A 1 83 ? -29.658 -3.096 35.092 1.00 87.69 83 ASN A N 1
ATOM 639 C CA . ASN A 1 83 ? -29.239 -1.967 34.272 1.00 87.69 83 ASN A CA 1
ATOM 640 C C . ASN A 1 83 ? -27.774 -2.155 33.856 1.00 87.69 83 ASN A C 1
ATOM 642 O O . ASN A 1 83 ? -26.881 -2.167 34.705 1.00 87.69 83 ASN A O 1
ATOM 646 N N . LEU A 1 84 ? -27.520 -2.338 32.557 1.00 88.19 84 LEU A N 1
ATOM 647 C CA . LEU A 1 84 ? -26.174 -2.580 32.038 1.00 88.19 84 LEU A CA 1
ATOM 648 C C . LEU A 1 84 ? -25.469 -1.246 31.767 1.00 88.19 84 LEU A C 1
ATOM 650 O O . LEU A 1 84 ? -25.836 -0.542 30.833 1.00 88.19 84 LEU A O 1
ATOM 654 N N . PRO A 1 85 ? -24.428 -0.866 32.523 1.00 85.56 85 PRO A N 1
ATOM 655 C CA . PRO A 1 85 ? -23.685 0.338 32.185 1.00 85.56 85 PRO A CA 1
ATOM 656 C C . PRO A 1 85 ? -23.010 0.175 30.815 1.00 85.56 85 PRO A C 1
ATOM 658 O O . PRO A 1 85 ? -22.767 -0.946 30.361 1.00 85.56 85 PRO A O 1
ATOM 661 N N . ILE A 1 86 ? -22.681 1.291 30.157 1.00 83.94 86 ILE A N 1
ATOM 662 C CA . ILE A 1 86 ? -22.125 1.272 28.795 1.00 83.94 86 ILE A CA 1
ATOM 663 C C . ILE A 1 86 ? -20.871 0.394 28.703 1.00 83.94 86 ILE A C 1
ATOM 665 O O . ILE A 1 86 ? -20.685 -0.321 27.725 1.00 83.94 86 ILE A O 1
ATOM 669 N N . GLU A 1 87 ? -20.043 0.337 29.752 1.00 86.19 87 GLU A N 1
ATOM 670 C CA . GLU A 1 87 ? -18.868 -0.534 29.765 1.00 86.19 87 GLU A CA 1
ATOM 671 C C . GLU A 1 87 ? -19.175 -2.041 29.700 1.00 86.19 87 GLU A C 1
ATOM 673 O O . GLU A 1 87 ? -18.264 -2.833 29.441 1.00 86.19 87 GLU A O 1
ATOM 678 N N . CYS A 1 88 ? -20.420 -2.453 29.936 1.00 88.88 88 CYS A N 1
ATOM 679 C CA . CYS A 1 88 ? -20.902 -3.827 29.799 1.00 88.88 88 CYS A CA 1
ATOM 680 C C . CYS A 1 88 ? -21.495 -4.114 28.406 1.00 88.88 88 CYS A C 1
ATOM 682 O O . CYS A 1 88 ? -21.936 -5.238 28.160 1.00 88.88 88 CYS A O 1
ATOM 684 N N . THR A 1 89 ? -21.476 -3.130 27.499 1.00 89.19 89 THR A N 1
ATOM 685 C CA . THR A 1 89 ? -21.915 -3.243 26.098 1.00 89.19 89 THR A CA 1
ATOM 686 C C . THR A 1 89 ? -20.912 -2.649 25.095 1.00 89.19 89 THR A C 1
ATOM 688 O O . THR A 1 89 ? -21.243 -2.520 23.923 1.00 89.19 89 THR A O 1
ATOM 691 N N . ILE A 1 90 ? -19.696 -2.269 25.517 1.00 84.19 90 ILE A N 1
ATOM 692 C CA . ILE A 1 90 ? -18.666 -1.686 24.628 1.00 84.19 90 ILE A CA 1
ATOM 693 C C . ILE A 1 90 ? -17.980 -2.732 23.745 1.00 84.19 90 ILE A C 1
ATOM 695 O O . ILE A 1 90 ? -17.797 -2.478 22.560 1.00 84.19 90 ILE A O 1
ATOM 699 N N . ASP A 1 91 ? -17.572 -3.868 24.316 1.00 86.38 91 ASP A N 1
ATOM 700 C CA . ASP A 1 91 ? -16.804 -4.880 23.589 1.00 86.38 91 ASP A CA 1
ATOM 701 C C . ASP A 1 91 ? -17.764 -5.836 22.871 1.00 86.38 91 ASP A C 1
ATOM 703 O O . ASP A 1 91 ? -18.759 -6.286 23.446 1.00 86.38 91 ASP A O 1
ATOM 707 N N . ASP A 1 92 ? -17.467 -6.197 21.628 1.00 87.81 92 ASP A N 1
ATOM 708 C CA . ASP A 1 92 ? -18.220 -7.218 20.916 1.00 87.81 92 ASP A CA 1
ATOM 709 C C . ASP A 1 92 ? -17.902 -8.625 21.457 1.00 87.81 92 ASP A C 1
ATOM 711 O O . ASP A 1 92 ? -16.787 -8.944 21.878 1.00 87.81 92 ASP A O 1
ATOM 715 N N . GLY A 1 93 ? -18.910 -9.503 21.467 1.00 90.94 93 GLY A N 1
ATOM 716 C CA . GLY A 1 93 ? -18.745 -10.903 21.860 1.00 90.94 93 GLY A CA 1
ATOM 717 C C . GLY A 1 93 ? -19.613 -11.352 23.034 1.00 90.94 93 GLY A C 1
ATOM 718 O O . GLY A 1 93 ? -20.732 -10.876 23.231 1.00 90.94 93 GLY A O 1
ATOM 719 N N . TYR A 1 94 ? -19.136 -12.368 23.760 1.00 93.38 94 TYR A N 1
ATOM 720 C CA . TYR A 1 94 ? -19.896 -13.050 24.811 1.00 93.38 94 TYR A CA 1
ATOM 721 C C . TYR A 1 94 ? -19.541 -12.533 26.200 1.00 93.38 94 TYR A C 1
ATOM 723 O O . TYR A 1 94 ? -18.382 -12.584 26.609 1.00 93.38 94 TYR A O 1
ATOM 731 N N . TYR A 1 95 ? -20.572 -12.152 26.943 1.00 95.00 95 TYR A N 1
ATOM 732 C CA . TYR A 1 95 ? -20.485 -11.823 28.357 1.00 95.00 95 TYR A CA 1
ATOM 733 C C . TYR A 1 95 ? -21.102 -12.958 29.172 1.00 95.00 95 TYR A C 1
ATOM 735 O O . TYR A 1 95 ? -22.151 -13.497 28.800 1.00 95.00 95 TYR A O 1
ATOM 743 N N . GLU A 1 96 ? -20.462 -13.329 30.278 1.00 95.62 96 GLU A N 1
ATOM 744 C CA . GLU A 1 96 ? -21.024 -14.273 31.247 1.00 95.62 96 GLU A CA 1
ATOM 745 C C . GLU A 1 96 ? -21.466 -13.529 32.502 1.00 95.62 96 GLU A C 1
ATOM 747 O O . GLU A 1 96 ? -20.745 -12.669 32.996 1.00 95.62 96 GLU A O 1
ATOM 752 N N . VAL A 1 97 ? -22.627 -13.877 33.043 1.00 96.44 97 VAL A N 1
ATOM 753 C CA . VAL A 1 97 ? -23.178 -13.230 34.234 1.00 96.44 97 VAL A CA 1
ATOM 754 C C . VAL A 1 97 ? -23.489 -14.276 35.289 1.00 96.44 97 VAL A C 1
ATOM 756 O O . VAL A 1 97 ? -24.140 -15.281 34.999 1.00 96.44 97 VAL A O 1
ATOM 759 N N . GLU A 1 98 ? -23.045 -14.017 36.514 1.00 96.69 98 GLU A N 1
ATOM 760 C CA . GLU A 1 98 ? -23.412 -14.767 37.714 1.00 96.69 98 GLU A CA 1
ATOM 761 C C . GLU A 1 98 ? -24.095 -13.826 38.710 1.00 96.69 98 GLU A C 1
ATOM 763 O O . GLU A 1 98 ? -23.592 -12.731 38.963 1.00 96.69 98 GLU A O 1
ATOM 768 N N . ILE A 1 99 ? -25.233 -14.232 39.274 1.00 97.19 99 ILE A N 1
ATOM 769 C CA . ILE A 1 99 ? -25.951 -13.435 40.270 1.00 97.19 99 ILE A CA 1
ATOM 770 C C . ILE A 1 99 ? -25.571 -13.911 41.668 1.00 97.19 99 ILE A C 1
ATOM 772 O O . ILE A 1 99 ? -25.816 -15.060 42.036 1.00 97.19 99 ILE A O 1
ATOM 776 N N . GLU A 1 100 ? -25.015 -13.002 42.455 1.00 97.06 100 GLU A N 1
ATOM 777 C CA . GLU A 1 100 ? -24.817 -13.140 43.890 1.00 97.06 100 GLU A CA 1
ATOM 778 C C . GLU A 1 100 ? -26.063 -12.618 44.615 1.00 97.06 100 GLU A C 1
ATOM 780 O O . GLU A 1 100 ? -26.488 -11.479 44.415 1.00 97.06 100 GLU A O 1
ATOM 785 N N . MET A 1 101 ? -26.663 -13.464 45.446 1.00 94.94 101 MET A N 1
ATOM 786 C CA . MET A 1 101 ? -27.878 -13.189 46.208 1.00 94.94 101 MET A CA 1
ATOM 787 C C . MET A 1 101 ? -27.524 -13.136 47.694 1.00 94.94 101 MET A C 1
ATOM 789 O O . MET A 1 101 ? -26.965 -14.099 48.228 1.00 94.94 101 MET A O 1
ATOM 793 N N . LYS A 1 102 ? -27.860 -12.031 48.364 1.00 94.44 102 LYS A N 1
ATOM 794 C CA . LYS A 1 102 ? -27.576 -11.812 49.789 1.00 94.44 102 LYS A CA 1
ATOM 795 C C . LYS A 1 102 ? -28.841 -11.567 50.587 1.00 94.44 102 LYS A C 1
ATOM 797 O O . LYS A 1 102 ? -29.634 -10.702 50.216 1.00 94.44 102 LYS A O 1
ATOM 802 N N . ASN A 1 103 ? -28.964 -12.240 51.726 1.00 91.56 103 ASN A N 1
ATOM 803 C CA . ASN A 1 103 ? -29.987 -11.976 52.734 1.00 91.56 103 ASN A CA 1
ATOM 804 C C . ASN A 1 103 ? -29.337 -11.988 54.127 1.00 91.56 103 ASN A C 1
ATOM 806 O O . ASN A 1 103 ? -29.060 -13.045 54.688 1.00 91.56 103 ASN A O 1
ATOM 810 N N . GLY A 1 104 ? -29.034 -10.809 54.674 1.00 88.81 104 GLY A N 1
ATOM 811 C CA . GLY A 1 104 ? -28.247 -10.706 55.906 1.00 88.81 104 GLY A CA 1
ATOM 812 C C . GLY A 1 104 ? -26.819 -11.240 55.723 1.00 88.81 104 GLY A C 1
ATOM 813 O O . GLY A 1 104 ? -26.065 -10.701 54.916 1.00 88.81 104 GLY A O 1
ATOM 814 N N . GLU A 1 105 ? -26.449 -12.272 56.487 1.00 88.88 105 GLU A N 1
ATOM 815 C CA . GLU A 1 105 ? -25.135 -12.937 56.398 1.00 88.88 105 GLU A CA 1
ATOM 816 C C . GLU A 1 105 ? -25.105 -14.088 55.378 1.00 88.88 105 GLU A C 1
ATOM 818 O O . GLU A 1 105 ? -24.024 -14.544 55.001 1.00 88.88 105 GLU A O 1
ATOM 823 N N . ASP A 1 106 ? -26.269 -14.540 54.903 1.00 90.19 106 ASP A N 1
ATOM 824 C CA . ASP A 1 106 ? -26.360 -15.636 53.944 1.00 90.19 106 ASP A CA 1
ATOM 825 C C . ASP A 1 106 ? -26.067 -15.135 52.525 1.00 90.19 106 ASP A C 1
ATOM 827 O O . ASP A 1 106 ? -26.667 -14.165 52.048 1.00 90.19 106 ASP A O 1
ATOM 831 N N . ILE A 1 107 ? -25.154 -15.827 51.838 1.00 93.25 107 ILE A N 1
ATOM 832 C CA . ILE A 1 107 ? -24.746 -15.540 50.459 1.00 93.25 107 ILE A CA 1
ATOM 833 C C . ILE A 1 107 ? -24.917 -16.804 49.618 1.00 93.25 107 ILE A C 1
ATOM 835 O O . ILE A 1 107 ? -24.497 -17.893 50.012 1.00 93.25 107 ILE A O 1
ATOM 839 N N . SER A 1 108 ? -25.513 -16.654 48.440 1.00 92.88 108 SER A N 1
ATOM 840 C CA . SER A 1 108 ? -25.635 -17.721 47.444 1.00 92.88 108 SER A CA 1
ATOM 841 C C . SER A 1 108 ? -25.367 -17.191 46.037 1.00 92.88 108 SER A C 1
ATOM 843 O O . SER A 1 108 ? -25.470 -15.993 45.788 1.00 92.88 108 SER A O 1
ATOM 845 N N . HIS A 1 109 ? -25.008 -18.090 45.120 1.00 95.06 109 HIS A N 1
ATOM 846 C CA . HIS A 1 109 ? -24.657 -17.759 43.739 1.00 95.06 109 HIS A CA 1
ATOM 847 C C . HIS A 1 109 ? -25.540 -18.535 42.767 1.00 95.06 109 HIS A C 1
ATOM 849 O O . HIS A 1 109 ? -25.905 -19.688 43.021 1.00 95.06 109 HIS A O 1
ATOM 855 N N . SER A 1 110 ? -25.879 -17.911 41.644 1.00 96.12 110 SER A N 1
ATOM 856 C CA . SER A 1 110 ? -26.588 -18.570 40.554 1.00 96.12 110 SER A CA 1
ATOM 857 C C . SER A 1 110 ? -25.644 -19.379 39.660 1.00 96.12 110 SER A C 1
ATOM 859 O O . SER A 1 110 ? -24.430 -19.220 39.671 1.00 96.12 110 SER A O 1
ATOM 861 N N . SER A 1 111 ? -26.212 -20.222 38.803 1.00 95.38 111 SER A N 1
ATOM 862 C CA . SER A 1 111 ? -25.534 -20.676 37.591 1.00 95.38 111 SER A CA 1
ATOM 863 C C . SER A 1 111 ? -25.306 -19.488 36.659 1.00 95.38 111 SER A C 1
ATOM 865 O O . SER A 1 111 ? -26.090 -18.533 36.656 1.00 95.38 111 SER A O 1
A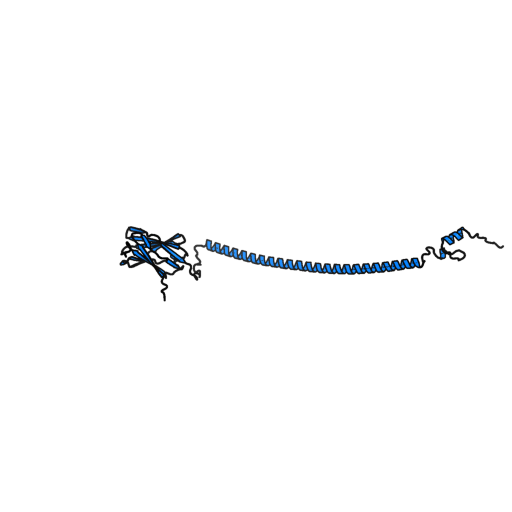TOM 867 N N . LYS A 1 112 ? -24.262 -19.563 35.834 1.00 94.75 112 LYS A N 1
ATOM 868 C CA . LYS A 1 112 ? -23.980 -18.520 34.850 1.00 94.75 112 LYS A CA 1
ATOM 869 C C . LYS A 1 112 ? -24.990 -18.533 33.704 1.00 94.75 112 LYS A C 1
ATOM 871 O O . LYS A 1 112 ? -25.352 -19.600 33.205 1.00 94.75 112 LYS A O 1
ATOM 876 N N . PHE A 1 113 ? -25.362 -17.352 33.229 1.00 94.94 113 PHE A N 1
ATOM 877 C CA . PHE A 1 113 ? -26.024 -17.163 31.936 1.00 94.94 113 PHE A CA 1
ATOM 878 C C . PHE A 1 113 ? -25.197 -16.231 31.047 1.00 94.94 113 PHE A C 1
ATOM 880 O O . PHE A 1 113 ? -24.179 -15.693 31.483 1.00 94.94 113 PHE A O 1
ATOM 887 N N . ARG A 1 114 ? -25.584 -16.091 29.776 1.00 94.75 114 ARG A N 1
ATOM 888 C CA . ARG A 1 114 ? -24.820 -15.316 28.792 1.00 94.75 114 ARG A CA 1
ATOM 889 C C . ARG A 1 114 ? -25.694 -14.343 28.022 1.00 94.75 114 ARG A C 1
ATOM 891 O O . ARG A 1 114 ? -26.835 -14.663 27.695 1.00 94.75 114 ARG A O 1
ATOM 898 N N . TYR A 1 115 ? -25.101 -13.214 27.658 1.00 94.25 115 TYR A N 1
ATOM 899 C CA . TYR A 1 115 ? -25.611 -12.334 26.613 1.00 94.25 115 TYR A CA 1
ATOM 900 C C . TYR A 1 115 ? -24.523 -12.067 25.569 1.00 94.25 115 TYR A C 1
ATOM 902 O O . TYR A 1 115 ? -23.330 -12.271 25.819 1.00 94.25 115 TYR A O 1
ATOM 910 N N . THR A 1 116 ? -24.939 -11.667 24.371 1.00 93.25 116 THR A N 1
ATOM 911 C CA . THR A 1 116 ? -24.034 -11.346 23.263 1.00 93.25 116 THR A CA 1
ATOM 912 C C . THR A 1 116 ? -24.177 -9.885 22.878 1.00 93.25 116 THR A C 1
ATOM 914 O O . THR A 1 116 ? -25.291 -9.420 22.649 1.00 93.25 116 THR A O 1
ATOM 917 N N . VAL A 1 117 ? -23.056 -9.188 22.748 1.00 91.38 117 VAL A N 1
ATOM 918 C CA . VAL A 1 117 ? -22.989 -7.842 22.176 1.00 91.38 117 VAL A CA 1
ATOM 919 C C . VAL A 1 117 ? -22.537 -7.967 20.725 1.00 91.38 117 VAL A C 1
ATOM 921 O O . VAL A 1 117 ? -21.598 -8.709 20.426 1.00 91.38 117 VAL A O 1
ATOM 924 N N . ARG A 1 118 ? -23.245 -7.302 19.811 1.00 88.50 118 ARG A N 1
ATOM 925 C CA . ARG A 1 118 ? -22.926 -7.277 18.378 1.00 88.50 118 ARG A CA 1
ATOM 926 C C . ARG A 1 118 ? -22.631 -5.859 17.925 1.00 88.50 118 ARG A C 1
ATOM 928 O O . ARG A 1 118 ? -23.362 -4.945 18.287 1.00 88.50 118 ARG A O 1
ATOM 935 N N . GLU A 1 119 ? -21.641 -5.731 17.056 1.00 81.69 119 GLU A N 1
ATOM 936 C CA . GLU A 1 119 ? -21.286 -4.481 16.390 1.00 81.69 119 GLU A CA 1
ATOM 937 C C . GLU A 1 119 ? -22.482 -3.868 15.635 1.00 81.69 119 GLU A C 1
ATOM 939 O O . GLU A 1 119 ? -23.180 -4.541 14.861 1.00 81.69 119 GLU A O 1
ATOM 944 N N . ALA A 1 120 ? -22.729 -2.581 15.861 1.00 71.50 120 ALA A N 1
ATOM 945 C CA . ALA A 1 120 ? -23.683 -1.776 15.123 1.00 71.50 120 ALA A CA 1
ATOM 946 C C . ALA A 1 120 ? -23.059 -1.250 13.823 1.00 71.50 120 ALA A C 1
ATOM 948 O O . ALA A 1 120 ? -21.953 -0.724 13.792 1.00 71.50 120 ALA A O 1
ATOM 949 N N . LEU A 1 121 ? -23.839 -1.287 12.737 1.00 59.69 121 LEU A N 1
ATOM 950 C CA . LEU A 1 121 ? -23.420 -0.916 11.373 1.00 59.69 121 LEU A CA 1
ATOM 951 C C . LEU A 1 121 ? -22.914 0.534 11.196 1.00 59.69 121 LEU A C 1
ATOM 953 O O . LEU A 1 121 ? -22.437 0.878 10.117 1.00 59.69 121 LEU A O 1
ATOM 957 N N . CYS A 1 122 ? -23.077 1.409 12.190 1.00 55.91 122 CYS A N 1
ATOM 958 C CA . CYS A 1 122 ? -22.691 2.826 12.125 1.00 55.91 122 CYS A CA 1
ATOM 959 C C . CYS A 1 122 ? -21.878 3.270 13.352 1.00 55.91 122 CYS A C 1
ATOM 961 O O . CYS A 1 122 ? -21.939 4.435 13.745 1.00 55.91 122 CYS A O 1
ATOM 963 N N . GLY A 1 123 ? -21.167 2.344 13.992 1.00 51.75 123 GLY A N 1
ATOM 964 C CA . GLY A 1 123 ? -20.542 2.550 15.292 1.00 51.75 123 GLY A CA 1
ATOM 965 C C . GLY A 1 123 ? -19.225 3.326 15.314 1.00 51.75 123 GLY A C 1
ATOM 966 O O . GLY A 1 123 ? -18.412 2.982 16.155 1.00 51.75 123 GLY A O 1
ATOM 967 N N . GLU A 1 124 ? -19.000 4.364 14.494 1.00 52.84 124 GLU A N 1
ATOM 968 C CA . GLU A 1 124 ? -17.749 5.149 14.561 1.00 52.84 124 GLU A CA 1
ATOM 969 C C . GLU A 1 124 ? -17.878 6.592 14.017 1.00 52.84 124 GLU A C 1
ATOM 971 O O . GLU A 1 124 ? -17.742 6.872 12.827 1.00 52.84 124 GLU A O 1
ATOM 976 N N . ILE A 1 125 ? -18.099 7.543 14.926 1.00 51.44 125 ILE A N 1
ATOM 977 C CA . ILE A 1 125 ? -17.179 8.681 15.030 1.00 51.44 125 ILE A CA 1
ATOM 978 C C . ILE A 1 125 ? -16.423 8.402 16.331 1.00 51.44 125 ILE A C 1
ATOM 980 O O . ILE A 1 125 ? -17.043 8.258 17.385 1.00 51.44 125 ILE A O 1
ATOM 984 N N . ASP A 1 126 ? -15.119 8.168 16.230 1.00 51.19 126 ASP A N 1
ATOM 985 C CA . ASP A 1 126 ? -14.255 7.879 17.372 1.00 51.19 126 ASP A CA 1
ATOM 986 C C . ASP A 1 126 ? -14.090 9.140 18.237 1.00 51.19 126 ASP A C 1
ATOM 988 O O . ASP A 1 126 ? -13.247 9.995 17.974 1.00 51.19 126 ASP A O 1
ATOM 992 N N . ASP A 1 127 ? -14.926 9.254 19.270 1.00 52.81 127 ASP A N 1
ATOM 993 C CA . ASP A 1 127 ? -14.877 10.334 20.261 1.00 52.81 127 ASP A CA 1
ATOM 994 C C . ASP A 1 127 ? -13.901 10.020 21.426 1.00 52.81 127 ASP A C 1
ATOM 996 O O . ASP A 1 127 ? -13.866 10.757 22.415 1.00 52.81 127 ASP A O 1
ATOM 1000 N N . THR A 1 128 ? -13.120 8.926 21.357 1.00 51.22 128 THR A N 1
ATOM 1001 C CA . THR A 1 128 ? -12.208 8.487 22.439 1.00 51.22 128 THR A CA 1
ATOM 1002 C C . THR A 1 128 ? -10.774 8.998 22.306 1.00 51.22 128 THR A C 1
ATOM 1004 O O . THR A 1 128 ? -9.978 8.853 23.236 1.00 51.22 128 THR A O 1
ATOM 1007 N N . ILE A 1 129 ? -10.443 9.670 21.201 1.00 56.25 129 ILE A N 1
ATOM 1008 C CA . ILE A 1 129 ? -9.178 10.395 21.060 1.00 56.25 129 ILE A CA 1
ATOM 1009 C C . ILE A 1 129 ? -9.267 11.693 21.876 1.00 56.25 129 ILE A C 1
ATOM 1011 O O . ILE A 1 129 ? -9.688 12.741 21.388 1.00 56.25 129 ILE A O 1
ATOM 1015 N N . VAL A 1 130 ? -8.858 11.620 23.141 1.00 61.34 130 VAL A N 1
ATOM 1016 C CA . VAL A 1 130 ? -8.668 12.777 24.025 1.00 61.34 130 VAL A CA 1
ATOM 1017 C C . VAL A 1 130 ? -7.214 12.866 24.480 1.00 61.34 130 VAL A C 1
ATOM 1019 O O . VAL A 1 130 ? -6.588 11.872 24.834 1.00 61.34 130 VAL A O 1
ATOM 1022 N N . ASP A 1 131 ? -6.680 14.085 24.459 1.00 51.75 131 ASP A N 1
ATOM 1023 C CA . ASP A 1 131 ? -5.302 14.419 24.827 1.00 51.75 131 ASP A CA 1
ATOM 1024 C C . ASP A 1 131 ? -5.119 14.269 26.361 1.00 51.75 131 ASP A C 1
ATOM 1026 O O . ASP A 1 131 ? -5.568 15.123 27.130 1.00 51.75 131 ASP A O 1
ATOM 1030 N N . ASP A 1 132 ? -4.523 13.162 26.840 1.00 58.44 132 ASP A N 1
ATOM 1031 C CA . ASP A 1 132 ? -4.293 12.891 28.278 1.00 58.44 132 ASP A CA 1
ATOM 1032 C C . ASP A 1 132 ? -2.828 13.128 28.691 1.00 58.44 132 ASP A C 1
ATOM 1034 O O . ASP A 1 132 ? -1.906 12.371 28.372 1.00 58.44 132 ASP A O 1
ATOM 1038 N N . SER A 1 133 ? -2.625 14.171 29.498 1.00 60.31 133 SER A N 1
ATOM 1039 C CA . SER A 1 133 ? -1.326 14.590 30.041 1.00 60.31 133 SER A CA 1
ATOM 1040 C C . SER A 1 133 ? -0.587 13.567 30.932 1.00 60.31 133 SER A C 1
ATOM 1042 O O . SER A 1 133 ? 0.605 13.761 31.197 1.00 60.31 133 SER A O 1
ATOM 1044 N N . ASN A 1 134 ? -1.221 12.471 31.371 1.00 65.19 134 ASN A N 1
ATOM 1045 C CA . ASN A 1 134 ? -0.584 11.437 32.205 1.00 65.19 134 ASN A CA 1
ATOM 1046 C C . ASN A 1 134 ? 0.362 10.498 31.435 1.00 65.19 134 ASN A C 1
ATOM 1048 O O . ASN A 1 134 ? 1.202 9.837 32.050 1.00 65.19 134 ASN A O 1
ATOM 1052 N N . TYR A 1 135 ? 0.284 10.458 30.101 1.00 66.62 135 TYR A N 1
ATOM 1053 C CA . TYR A 1 135 ? 1.089 9.567 29.255 1.00 66.62 135 TYR A CA 1
ATOM 1054 C C . TYR A 1 135 ? 2.141 10.318 28.428 1.00 66.62 135 TYR A C 1
ATOM 1056 O O . TYR A 1 135 ? 2.363 10.029 27.254 1.00 66.62 135 TYR A O 1
ATOM 1064 N N . ASN A 1 136 ? 2.839 11.273 29.047 1.00 72.69 136 ASN A N 1
ATOM 1065 C CA . ASN A 1 136 ? 3.832 12.132 28.388 1.00 72.69 136 ASN A CA 1
ATOM 1066 C C . ASN A 1 136 ? 4.903 11.382 27.557 1.00 72.69 136 ASN A C 1
ATOM 1068 O O . ASN A 1 136 ? 5.336 11.870 26.514 1.00 72.69 136 ASN A O 1
ATOM 1072 N N . LEU A 1 137 ? 5.325 10.191 27.994 1.00 75.12 137 LEU A N 1
ATOM 1073 C CA . LEU A 1 137 ? 6.275 9.333 27.286 1.00 75.12 137 LEU A CA 1
ATOM 1074 C C . LEU A 1 137 ? 5.662 8.714 26.030 1.00 75.12 137 LEU A C 1
ATOM 1076 O O . LEU A 1 137 ? 6.341 8.650 25.008 1.00 75.12 137 LEU A O 1
ATOM 1080 N N . LEU A 1 138 ? 4.400 8.285 26.101 1.00 80.31 138 LEU A N 1
ATOM 1081 C CA . LEU A 1 138 ? 3.677 7.725 24.961 1.00 80.31 138 LEU A CA 1
ATOM 1082 C C . LEU A 1 138 ? 3.402 8.811 23.919 1.00 80.31 138 LEU A C 1
ATOM 1084 O O . LEU A 1 138 ? 3.699 8.594 22.750 1.00 80.31 138 LEU A O 1
ATOM 1088 N N . ILE A 1 139 ? 2.960 9.997 24.351 1.00 81.31 139 ILE A N 1
ATOM 1089 C CA . ILE A 1 139 ? 2.777 11.170 23.479 1.00 81.31 139 ILE A CA 1
ATOM 1090 C C . ILE A 1 139 ? 4.085 11.488 22.743 1.00 81.31 139 ILE A C 1
ATOM 1092 O O . ILE A 1 139 ? 4.114 11.580 21.518 1.00 81.31 139 ILE A O 1
ATOM 1096 N N . LYS A 1 140 ? 5.208 11.550 23.469 1.00 83.69 140 LYS A N 1
ATOM 1097 C CA . LYS A 1 140 ? 6.524 11.813 22.871 1.00 83.69 140 LYS A CA 1
ATOM 1098 C C . LYS A 1 140 ? 6.984 10.709 21.909 1.00 83.69 140 LYS A C 1
ATOM 1100 O O . LYS A 1 140 ? 7.660 10.998 20.926 1.00 83.69 140 LYS A O 1
ATOM 1105 N N . LEU A 1 141 ? 6.661 9.447 22.191 1.00 89.44 141 LEU A N 1
ATOM 1106 C CA . LEU A 1 141 ? 6.946 8.319 21.298 1.00 89.44 141 LEU A CA 1
ATOM 1107 C C . LEU A 1 141 ? 6.131 8.407 20.005 1.00 89.44 141 LEU A C 1
ATOM 1109 O O . LEU A 1 141 ? 6.702 8.217 18.935 1.00 89.44 141 LEU A O 1
ATOM 1113 N N . VAL A 1 142 ? 4.845 8.745 20.099 1.00 89.06 142 VAL A N 1
ATOM 1114 C CA . VAL A 1 142 ? 3.969 8.956 18.938 1.00 89.06 142 VAL A CA 1
ATOM 1115 C C . VAL A 1 142 ? 4.469 10.124 18.086 1.00 89.06 142 VAL A C 1
ATOM 1117 O O . VAL A 1 142 ? 4.610 9.973 16.875 1.00 89.06 142 VAL A O 1
ATOM 1120 N N . ASP A 1 143 ? 4.848 11.248 18.698 1.00 88.75 143 ASP A N 1
ATOM 1121 C CA . ASP A 1 143 ? 5.433 12.383 17.969 1.00 88.75 143 ASP A CA 1
ATOM 1122 C C . ASP A 1 143 ? 6.760 12.030 17.281 1.00 88.75 143 ASP A C 1
ATOM 1124 O O . ASP A 1 143 ? 7.005 12.435 16.140 1.00 88.75 143 ASP A O 1
ATOM 1128 N N . ASN A 1 144 ? 7.617 11.245 17.942 1.00 92.06 144 ASN A N 1
ATOM 1129 C CA . ASN A 1 144 ? 8.853 10.760 17.331 1.00 92.06 144 ASN A CA 1
ATOM 1130 C C . ASN A 1 144 ? 8.567 9.836 16.138 1.00 92.06 144 ASN A C 1
ATOM 1132 O O . ASN A 1 144 ? 9.246 9.952 15.121 1.00 92.06 144 ASN A O 1
ATOM 1136 N N . ILE A 1 145 ? 7.577 8.941 16.246 1.00 94.25 145 ILE A N 1
ATOM 1137 C CA . ILE A 1 145 ? 7.154 8.067 15.141 1.00 94.25 145 ILE A CA 1
ATOM 1138 C C . ILE A 1 145 ? 6.659 8.915 13.973 1.00 94.25 145 ILE A C 1
ATOM 1140 O O . ILE A 1 145 ? 7.161 8.747 12.866 1.00 94.25 145 ILE A O 1
ATOM 1144 N N . ARG A 1 146 ? 5.783 9.891 14.230 1.00 93.38 146 ARG A N 1
ATOM 1145 C CA . ARG A 1 146 ? 5.287 10.812 13.201 1.00 93.38 146 ARG A CA 1
ATOM 1146 C C . ARG A 1 146 ? 6.427 11.550 12.496 1.00 93.38 146 ARG A C 1
ATOM 1148 O O . ARG A 1 146 ? 6.472 11.608 11.274 1.00 93.38 146 ARG A O 1
ATOM 1155 N N . THR A 1 147 ? 7.403 12.042 13.258 1.00 95.38 147 THR A N 1
ATOM 1156 C CA . THR A 1 147 ? 8.590 12.713 12.699 1.00 95.38 147 THR A CA 1
ATOM 1157 C C . THR A 1 147 ? 9.418 11.767 11.817 1.00 95.38 147 THR A C 1
ATOM 1159 O O . THR A 1 147 ? 9.937 12.166 10.772 1.00 95.38 147 THR A O 1
ATOM 1162 N N . VAL A 1 148 ? 9.566 10.501 12.223 1.00 96.31 148 VAL A N 1
ATOM 1163 C CA . VAL A 1 148 ? 10.268 9.482 11.428 1.00 96.31 148 VAL A CA 1
ATOM 1164 C C . VAL A 1 148 ? 9.496 9.161 10.150 1.00 96.31 148 VAL A C 1
ATOM 1166 O O . VAL A 1 148 ? 10.115 9.062 9.093 1.00 96.31 148 VAL A O 1
ATOM 1169 N N . GLU A 1 149 ? 8.173 9.035 10.220 1.00 95.00 149 GLU A N 1
ATOM 1170 C CA . GLU A 1 149 ? 7.316 8.802 9.054 1.00 95.00 149 GLU A CA 1
ATOM 1171 C C . GLU A 1 149 ? 7.431 9.941 8.036 1.00 95.00 149 GLU A C 1
ATOM 1173 O O . GLU A 1 149 ? 7.684 9.680 6.859 1.00 95.00 149 GLU A O 1
ATOM 1178 N N . GLU A 1 150 ? 7.371 11.195 8.487 1.00 96.19 150 GLU A N 1
ATOM 1179 C CA . GLU A 1 150 ? 7.579 12.377 7.639 1.00 96.19 150 GLU A CA 1
ATOM 1180 C C . GLU A 1 150 ? 8.961 12.360 6.962 1.00 96.19 150 GLU A C 1
ATOM 1182 O O . GLU A 1 150 ? 9.097 12.655 5.769 1.00 96.19 150 GLU A O 1
ATOM 1187 N N . TYR A 1 151 ? 10.004 11.967 7.699 1.00 96.44 151 TYR A N 1
ATOM 1188 C CA . TYR A 1 151 ? 11.358 11.858 7.156 1.00 96.44 151 TYR A CA 1
ATOM 1189 C C . TYR A 1 151 ? 11.486 10.741 6.110 1.00 96.44 151 TYR A C 1
ATOM 1191 O O . TYR A 1 151 ? 12.112 10.938 5.063 1.00 96.44 151 TYR A O 1
ATOM 1199 N N . VAL A 1 152 ? 10.888 9.573 6.366 1.00 96.31 152 VAL A N 1
ATOM 1200 C CA . VAL A 1 152 ? 10.860 8.448 5.419 1.00 96.31 152 VAL A CA 1
ATOM 1201 C C . VAL A 1 152 ? 10.110 8.844 4.152 1.00 96.31 152 VAL A C 1
ATOM 1203 O O . VAL A 1 152 ? 10.626 8.616 3.057 1.00 96.31 152 VAL A O 1
ATOM 1206 N N . GLN A 1 153 ? 8.954 9.494 4.288 1.00 96.31 153 GLN A N 1
ATOM 1207 C CA . GLN A 1 153 ? 8.164 9.962 3.155 1.00 96.31 153 GLN A CA 1
ATOM 1208 C C . GLN A 1 153 ? 8.954 10.960 2.296 1.00 96.31 153 GLN A C 1
ATOM 1210 O O . GLN A 1 153 ? 9.082 10.763 1.088 1.00 96.31 153 GLN A O 1
ATOM 1215 N N . SER A 1 154 ? 9.583 11.965 2.914 1.00 96.62 154 SER A N 1
ATOM 1216 C CA . SER A 1 154 ? 10.413 12.941 2.192 1.00 96.62 154 SER A CA 1
ATOM 1217 C C . SER A 1 154 ? 11.606 12.295 1.472 1.00 96.62 154 SER A C 1
ATOM 1219 O O . SER A 1 154 ? 11.980 12.706 0.369 1.00 96.62 154 SER A O 1
ATOM 1221 N N . ASN A 1 155 ? 12.231 11.280 2.073 1.00 97.06 155 ASN A N 1
ATOM 1222 C CA . ASN A 1 155 ? 13.329 10.557 1.433 1.00 97.06 155 ASN A CA 1
ATOM 1223 C C . ASN A 1 155 ? 12.858 9.700 0.258 1.00 97.06 155 ASN A C 1
ATOM 1225 O O . ASN A 1 155 ? 13.561 9.629 -0.752 1.00 97.06 155 ASN A O 1
ATOM 1229 N N . GLU A 1 156 ? 11.688 9.076 0.370 1.00 96.19 156 GLU A N 1
ATOM 1230 C CA . GLU A 1 156 ? 11.117 8.287 -0.716 1.00 96.19 156 GLU A CA 1
ATOM 1231 C C . GLU A 1 156 ? 10.742 9.174 -1.908 1.00 96.19 156 GLU A C 1
ATOM 1233 O O . GLU A 1 156 ? 11.101 8.856 -3.042 1.00 96.19 156 GLU A O 1
ATOM 1238 N N . GLU A 1 157 ? 10.154 10.345 -1.663 1.00 97.25 157 GLU A N 1
ATOM 1239 C CA . GLU A 1 157 ? 9.889 11.348 -2.703 1.00 97.25 157 GLU A CA 1
ATOM 1240 C C . GLU A 1 157 ? 11.176 11.756 -3.438 1.00 97.25 157 GLU A C 1
ATOM 1242 O O . GLU A 1 157 ? 11.226 11.748 -4.671 1.00 97.25 157 GLU A O 1
ATOM 1247 N N . LYS A 1 158 ? 12.262 12.031 -2.701 1.00 97.56 158 LYS A N 1
ATOM 1248 C CA . LYS A 1 158 ? 13.573 12.343 -3.300 1.00 97.56 158 LYS A CA 1
ATOM 1249 C C . LYS A 1 158 ? 14.136 11.176 -4.107 1.00 97.56 158 LYS A C 1
ATOM 1251 O O . LYS A 1 158 ? 14.697 11.394 -5.180 1.00 97.56 158 LYS A O 1
ATOM 1256 N N . ARG A 1 159 ? 14.012 9.941 -3.610 1.00 97.88 159 ARG A N 1
ATOM 1257 C CA . ARG A 1 159 ? 14.487 8.739 -4.311 1.00 97.88 159 ARG A CA 1
ATOM 1258 C C . ARG A 1 159 ? 13.754 8.553 -5.637 1.00 97.88 159 ARG A C 1
ATOM 1260 O O . ARG A 1 159 ? 14.406 8.275 -6.641 1.00 97.88 159 ARG A O 1
ATOM 1267 N N . VAL A 1 160 ? 12.433 8.736 -5.644 1.00 97.75 160 VAL A N 1
ATOM 1268 C CA . VAL A 1 160 ? 11.593 8.633 -6.847 1.00 97.75 160 VAL A CA 1
ATOM 1269 C C . VAL A 1 160 ? 11.984 9.685 -7.886 1.00 97.75 160 VAL A C 1
ATOM 1271 O O . VAL A 1 160 ? 12.162 9.341 -9.054 1.00 97.75 160 VAL A O 1
ATOM 1274 N N . VAL A 1 161 ? 12.183 10.940 -7.471 1.00 97.75 161 VAL A N 1
ATOM 1275 C CA . VAL A 1 161 ? 12.633 12.016 -8.373 1.00 97.75 161 VAL A CA 1
ATOM 1276 C C . VAL A 1 161 ? 14.010 11.700 -8.961 1.00 97.75 161 VAL A C 1
ATOM 1278 O O . VAL A 1 161 ? 14.166 11.691 -10.180 1.00 97.75 161 VAL A O 1
ATOM 1281 N N . ASN A 1 162 ? 14.982 11.340 -8.118 1.00 97.75 162 ASN A N 1
ATOM 1282 C CA . ASN A 1 162 ? 16.336 11.003 -8.569 1.00 97.75 162 ASN A CA 1
ATOM 1283 C C . ASN A 1 162 ? 16.347 9.827 -9.559 1.00 97.75 162 ASN A C 1
ATOM 1285 O O . ASN A 1 162 ? 17.113 9.828 -10.524 1.00 97.75 162 ASN A O 1
ATOM 1289 N N . GLU A 1 163 ? 15.509 8.815 -9.327 1.00 97.62 163 GLU A N 1
ATOM 1290 C CA . GLU A 1 163 ? 15.400 7.667 -10.226 1.00 97.62 163 GLU A CA 1
ATOM 1291 C C . GLU A 1 163 ? 14.763 8.053 -11.567 1.00 97.62 163 GLU A C 1
ATOM 1293 O O . GLU A 1 163 ? 15.233 7.617 -12.621 1.00 97.62 163 GLU A O 1
ATOM 1298 N N . SER A 1 164 ? 13.753 8.926 -11.551 1.00 97.75 164 SER A N 1
ATOM 1299 C CA . SER A 1 164 ? 13.158 9.485 -12.769 1.00 97.75 164 SER A CA 1
ATOM 1300 C C . SER A 1 164 ? 14.186 10.271 -13.594 1.00 97.75 164 SER A C 1
ATOM 1302 O O . SER A 1 164 ? 14.291 10.067 -14.807 1.00 97.75 164 SER A O 1
ATOM 1304 N N . ASP A 1 165 ? 15.002 11.108 -12.949 1.00 98.12 165 ASP A N 1
ATOM 1305 C CA . ASP A 1 165 ? 16.054 11.891 -13.611 1.00 98.12 165 ASP A CA 1
ATOM 1306 C C . ASP A 1 165 ? 17.146 10.998 -14.213 1.00 98.12 165 ASP A C 1
ATOM 1308 O O . ASP A 1 165 ? 17.602 11.221 -15.345 1.00 98.12 165 ASP A O 1
ATOM 1312 N N . ARG A 1 166 ? 17.541 9.939 -13.491 1.00 98.31 166 ARG A N 1
ATOM 1313 C CA . ARG A 1 166 ? 18.491 8.931 -13.983 1.00 98.31 166 ARG A CA 1
ATOM 1314 C C . ARG A 1 166 ? 17.960 8.234 -15.235 1.00 98.31 166 ARG A C 1
ATOM 1316 O O . ARG A 1 166 ? 18.701 8.089 -16.207 1.00 98.31 166 ARG A O 1
ATOM 1323 N N . ILE A 1 167 ? 16.691 7.820 -15.230 1.00 98.06 167 ILE A N 1
ATOM 1324 C CA . ILE A 1 167 ? 16.038 7.175 -16.380 1.00 98.06 167 ILE A CA 1
ATOM 1325 C C . ILE A 1 167 ? 15.965 8.134 -17.575 1.00 98.06 167 ILE A C 1
ATOM 1327 O O . ILE A 1 167 ? 16.286 7.735 -18.696 1.00 98.06 167 ILE A O 1
ATOM 1331 N N . GLY A 1 168 ? 15.583 9.395 -17.349 1.00 98.06 168 GLY A N 1
ATOM 1332 C CA . GLY A 1 168 ? 15.536 10.417 -18.397 1.00 98.06 168 GLY A CA 1
ATOM 1333 C C . GLY A 1 168 ? 16.905 10.658 -19.039 1.00 98.06 168 GLY A C 1
ATOM 1334 O O . GLY A 1 168 ? 17.029 10.654 -20.265 1.00 98.06 168 GLY A O 1
ATOM 1335 N N . SER A 1 169 ? 17.944 10.776 -18.211 1.00 97.94 169 SER A N 1
ATOM 1336 C CA . SER A 1 169 ? 19.329 10.960 -18.661 1.00 97.94 169 SER A CA 1
ATOM 1337 C C . SER A 1 169 ? 19.838 9.763 -19.467 1.00 97.94 169 SER A C 1
ATOM 1339 O O . SER A 1 169 ? 20.459 9.931 -20.517 1.00 97.94 169 SER A O 1
ATOM 1341 N N . GLU A 1 170 ? 19.542 8.544 -19.012 1.00 97.75 170 GLU A N 1
ATOM 1342 C CA . GLU A 1 170 ? 19.945 7.325 -19.715 1.00 97.75 170 GLU A CA 1
ATOM 1343 C C . GLU A 1 170 ? 19.233 7.183 -21.065 1.00 97.75 170 GLU A C 1
ATOM 1345 O O . GLU A 1 170 ? 19.864 6.829 -22.061 1.00 97.75 170 GLU A O 1
ATOM 1350 N N . LYS A 1 171 ? 17.943 7.531 -21.137 1.00 98.12 171 LYS A N 1
ATOM 1351 C CA . LYS A 1 171 ? 17.193 7.538 -22.398 1.00 98.12 171 LYS A CA 1
ATOM 1352 C C . LYS A 1 171 ? 17.810 8.500 -23.418 1.00 98.12 171 LYS A C 1
ATOM 1354 O O . LYS A 1 171 ? 18.009 8.106 -24.565 1.00 98.12 171 LYS A O 1
ATOM 1359 N N . ALA A 1 172 ? 18.159 9.717 -22.996 1.00 97.94 172 ALA A N 1
ATOM 1360 C CA . ALA A 1 172 ? 18.809 10.701 -23.863 1.00 97.94 172 ALA A CA 1
ATOM 1361 C C . ALA A 1 172 ? 20.172 10.205 -24.378 1.00 97.94 172 ALA A C 1
ATOM 1363 O O . ALA A 1 172 ? 20.468 10.321 -25.567 1.00 97.94 172 ALA A O 1
ATOM 1364 N N . ARG A 1 173 ? 20.975 9.578 -23.508 1.00 98.25 173 ARG A N 1
ATOM 1365 C CA . ARG A 1 173 ? 22.274 8.994 -23.880 1.00 98.25 173 ARG A CA 1
ATOM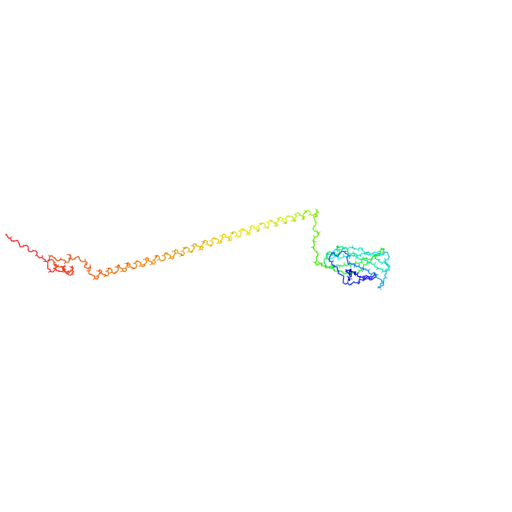 1366 C C . ARG A 1 173 ? 22.136 7.887 -24.929 1.00 98.25 173 ARG A C 1
ATOM 1368 O O . ARG A 1 173 ? 22.929 7.819 -25.868 1.00 98.25 173 ARG A O 1
ATOM 1375 N N . VAL A 1 174 ? 21.138 7.016 -24.773 1.00 98.19 174 VAL A N 1
ATOM 1376 C CA . VAL A 1 174 ? 20.855 5.932 -25.727 1.00 98.19 174 VAL A CA 1
ATOM 1377 C C . VAL A 1 174 ? 20.400 6.489 -27.078 1.00 98.19 174 VAL A C 1
ATOM 1379 O O . VAL A 1 174 ? 20.858 6.010 -28.115 1.00 98.19 174 VAL A O 1
ATOM 1382 N N . GLU A 1 175 ? 19.550 7.516 -27.081 1.00 98.06 175 GLU A N 1
ATOM 1383 C CA . GLU A 1 175 ? 19.083 8.179 -28.304 1.00 98.06 175 GLU A CA 1
ATOM 1384 C C . GLU A 1 175 ? 20.228 8.874 -29.056 1.00 98.06 175 GLU A C 1
ATOM 1386 O O . GLU A 1 175 ? 20.379 8.690 -30.265 1.00 98.06 175 GLU A O 1
ATOM 1391 N N . GLU A 1 176 ? 21.105 9.589 -28.344 1.00 98.12 176 GLU A N 1
ATOM 1392 C CA . GLU A 1 176 ? 22.306 10.190 -28.933 1.00 98.12 176 GLU A CA 1
ATOM 1393 C C . GLU A 1 176 ? 23.207 9.127 -29.580 1.00 98.12 176 GLU A C 1
ATOM 1395 O O . GLU A 1 176 ? 23.687 9.298 -30.705 1.00 98.12 176 GLU A O 1
ATOM 1400 N N . HIS A 1 177 ? 23.414 7.997 -28.899 1.00 97.81 177 HIS A N 1
ATOM 1401 C CA . HIS A 1 177 ? 24.218 6.903 -29.434 1.00 97.81 177 HIS A CA 1
ATOM 1402 C C . HIS A 1 177 ? 23.590 6.277 -30.690 1.00 97.81 177 HIS A C 1
ATOM 1404 O O . HIS A 1 177 ? 24.307 5.981 -31.648 1.00 97.81 177 HIS A O 1
ATOM 1410 N N . ALA A 1 178 ? 22.265 6.110 -30.719 1.00 97.88 178 ALA A N 1
ATOM 1411 C CA . ALA A 1 178 ? 21.549 5.611 -31.893 1.00 97.88 178 ALA A CA 1
ATOM 1412 C C . ALA A 1 178 ? 21.697 6.556 -33.098 1.00 97.88 178 ALA A C 1
ATOM 1414 O O . ALA A 1 178 ? 21.992 6.100 -34.205 1.00 97.88 178 ALA A O 1
ATOM 1415 N N . ASN A 1 179 ? 21.582 7.869 -32.877 1.00 97.88 179 ASN A N 1
ATOM 1416 C CA . ASN A 1 179 ? 21.773 8.876 -33.925 1.00 97.88 179 ASN A CA 1
ATOM 1417 C C . ASN A 1 179 ? 23.197 8.841 -34.491 1.00 97.88 179 ASN A C 1
ATOM 1419 O O . ASN A 1 179 ? 23.383 8.795 -35.707 1.00 97.88 179 ASN A O 1
ATOM 1423 N N . ARG A 1 180 ? 24.210 8.767 -33.618 1.00 98.06 180 ARG A N 1
ATOM 1424 C CA . ARG A 1 180 ? 25.615 8.645 -34.038 1.00 98.06 180 ARG A CA 1
ATOM 1425 C C . ARG A 1 180 ? 25.881 7.374 -34.843 1.00 98.06 180 ARG A C 1
ATOM 1427 O O . ARG A 1 180 ? 26.675 7.417 -35.778 1.00 98.06 180 ARG A O 1
ATOM 1434 N N . MET A 1 181 ? 25.234 6.259 -34.499 1.00 97.75 181 MET A N 1
ATOM 1435 C CA . MET A 1 181 ? 25.356 5.013 -35.262 1.00 97.75 181 MET A CA 1
ATOM 1436 C C . MET A 1 181 ? 24.795 5.175 -36.679 1.00 97.75 181 MET A C 1
ATOM 1438 O O . MET A 1 181 ? 25.479 4.858 -37.646 1.00 97.75 181 MET A O 1
ATOM 1442 N N . SER A 1 182 ? 23.608 5.773 -36.804 1.00 97.75 182 SER A N 1
ATOM 1443 C CA . SER A 1 182 ? 22.979 6.063 -38.100 1.00 97.75 182 SER A CA 1
ATOM 1444 C C . SER A 1 182 ? 23.848 6.972 -38.984 1.00 97.75 182 SER A C 1
ATOM 1446 O O . SER A 1 182 ? 24.018 6.730 -40.179 1.00 97.75 182 SER A O 1
ATOM 1448 N N . GLU A 1 183 ? 24.478 7.998 -38.402 1.00 98.00 183 GLU A N 1
ATOM 1449 C CA . GLU A 1 183 ? 25.432 8.843 -39.131 1.00 98.00 183 GLU A CA 1
ATOM 1450 C C . GLU A 1 183 ? 26.661 8.070 -39.628 1.00 98.00 183 GLU A C 1
ATOM 1452 O O . GLU A 1 183 ? 27.158 8.339 -40.725 1.00 98.00 183 GLU A O 1
ATOM 1457 N N . ILE A 1 184 ? 27.177 7.138 -38.823 1.00 98.25 184 ILE A N 1
ATOM 1458 C CA . ILE A 1 184 ? 28.303 6.281 -39.211 1.00 98.25 184 ILE A CA 1
ATOM 1459 C C . ILE A 1 184 ? 27.891 5.358 -40.359 1.00 98.25 184 ILE A C 1
ATOM 1461 O O . ILE A 1 184 ? 28.633 5.268 -41.338 1.00 98.25 184 ILE A O 1
ATOM 1465 N N . ASP A 1 185 ? 26.712 4.740 -40.284 1.00 98.31 185 ASP A N 1
ATOM 1466 C CA . ASP A 1 185 ? 26.192 3.866 -41.339 1.00 98.31 185 ASP A CA 1
ATOM 1467 C C . ASP A 1 185 ? 26.080 4.609 -42.677 1.00 98.31 185 ASP A C 1
ATOM 1469 O O . ASP A 1 185 ? 26.561 4.121 -43.703 1.00 98.31 185 ASP A O 1
ATOM 1473 N N . ASN A 1 186 ? 25.554 5.838 -42.666 1.00 98.00 186 ASN A N 1
ATOM 1474 C CA . ASN A 1 186 ? 25.488 6.677 -43.867 1.00 98.00 186 ASN A CA 1
ATOM 1475 C C . ASN A 1 186 ? 26.883 6.980 -44.439 1.00 98.00 186 ASN A C 1
ATOM 1477 O O . ASN A 1 186 ? 27.111 6.833 -45.639 1.00 98.00 186 ASN A O 1
ATOM 1481 N N . LYS A 1 187 ? 27.857 7.325 -43.585 1.00 98.25 187 LYS A N 1
ATOM 1482 C CA . LYS A 1 187 ? 29.243 7.560 -44.028 1.00 98.25 187 LYS A CA 1
ATOM 1483 C C . LYS A 1 187 ? 29.886 6.305 -44.621 1.00 98.25 187 LYS A C 1
ATOM 1485 O O . LYS A 1 187 ? 30.656 6.415 -45.573 1.00 98.25 187 LYS A O 1
ATOM 1490 N N . ILE A 1 188 ? 29.590 5.119 -44.085 1.00 98.31 188 ILE A N 1
ATOM 1491 C CA . ILE A 1 188 ? 30.072 3.844 -44.639 1.00 98.31 188 ILE A CA 1
ATOM 1492 C C . ILE A 1 188 ? 29.507 3.628 -46.046 1.00 98.31 188 ILE A C 1
ATOM 1494 O O . ILE A 1 188 ? 30.256 3.246 -46.948 1.00 98.31 188 ILE A O 1
ATOM 1498 N N . VAL A 1 189 ? 28.216 3.904 -46.254 1.00 98.25 189 VAL A N 1
ATOM 1499 C CA . VAL A 1 189 ? 27.579 3.828 -47.579 1.00 98.25 189 VAL A CA 1
ATOM 1500 C C . VAL A 1 189 ? 28.258 4.777 -48.570 1.00 98.25 189 VAL A C 1
ATOM 1502 O O . VAL A 1 189 ? 28.644 4.345 -49.657 1.00 98.25 189 VAL A O 1
ATOM 1505 N N . ASP A 1 190 ? 28.490 6.033 -48.187 1.00 97.94 190 ASP A N 1
ATOM 1506 C CA . ASP A 1 190 ? 29.148 7.024 -49.050 1.00 97.94 190 ASP A CA 1
ATOM 1507 C C . ASP A 1 190 ? 30.585 6.625 -49.422 1.00 97.94 190 ASP A C 1
ATOM 1509 O O . ASP A 1 190 ? 31.006 6.769 -50.578 1.00 97.94 190 ASP A O 1
ATOM 1513 N N . ILE A 1 191 ? 31.339 6.087 -48.457 1.00 98.31 191 ILE A N 1
ATOM 1514 C CA . ILE A 1 191 ? 32.693 5.566 -48.687 1.00 98.31 191 ILE A CA 1
ATOM 1515 C C . ILE A 1 191 ? 32.655 4.395 -49.670 1.00 98.31 191 ILE A C 1
ATOM 1517 O O . ILE A 1 191 ? 33.476 4.356 -50.587 1.00 98.31 191 ILE A O 1
ATOM 1521 N N . ASN A 1 192 ? 31.709 3.466 -49.516 1.00 98.00 192 ASN A N 1
ATOM 1522 C CA . ASN A 1 192 ? 31.575 2.323 -50.419 1.00 98.00 192 ASN A CA 1
ATOM 1523 C C . ASN A 1 192 ? 31.221 2.768 -51.844 1.00 98.00 192 ASN A C 1
ATOM 1525 O O . ASN A 1 192 ? 31.900 2.368 -52.785 1.00 98.00 192 ASN A O 1
ATOM 1529 N N . ASN A 1 193 ? 30.266 3.687 -52.003 1.00 97.94 193 ASN A N 1
ATOM 1530 C CA . ASN A 1 193 ? 29.917 4.248 -53.313 1.00 97.94 193 ASN A CA 1
ATOM 1531 C C . ASN A 1 193 ? 31.117 4.946 -53.982 1.00 97.94 193 ASN A C 1
ATOM 1533 O O . ASN A 1 193 ? 31.375 4.781 -55.180 1.00 97.94 193 ASN A O 1
ATOM 1537 N N . SER A 1 194 ? 31.885 5.712 -53.200 1.00 98.31 194 SER A N 1
ATOM 1538 C CA . SER A 1 194 ? 33.095 6.392 -53.681 1.00 98.31 194 SER A CA 1
ATOM 1539 C C . SER A 1 194 ? 34.182 5.395 -54.086 1.00 98.31 194 SER A C 1
ATOM 1541 O O . SER A 1 194 ? 34.822 5.556 -55.127 1.00 98.31 194 SER A O 1
ATOM 1543 N N . LYS A 1 195 ? 34.377 4.341 -53.286 1.00 98.31 195 LYS A N 1
ATOM 1544 C CA . LYS A 1 195 ? 35.314 3.248 -53.563 1.00 98.31 195 LYS A CA 1
ATOM 1545 C C . LYS A 1 195 ? 34.957 2.529 -54.864 1.00 98.31 195 LYS A C 1
ATOM 1547 O O . LYS A 1 195 ? 35.838 2.355 -55.701 1.00 98.31 195 LYS A O 1
ATOM 1552 N N . ASP A 1 196 ? 33.695 2.162 -55.060 1.00 98.38 196 ASP A N 1
ATOM 1553 C CA . ASP A 1 196 ? 33.241 1.447 -56.260 1.00 98.38 196 ASP A CA 1
ATOM 1554 C C . ASP A 1 196 ? 33.397 2.304 -57.524 1.00 98.38 196 ASP A C 1
ATOM 1556 O O . ASP A 1 196 ? 33.834 1.821 -58.574 1.00 98.38 196 ASP A O 1
ATOM 1560 N N . THR A 1 197 ? 33.142 3.610 -57.404 1.00 98.06 197 THR A N 1
ATOM 1561 C CA . THR A 1 197 ? 33.398 4.581 -58.479 1.00 98.06 197 THR A CA 1
ATOM 1562 C C . THR A 1 197 ? 34.886 4.646 -58.833 1.00 98.06 197 THR A C 1
ATOM 1564 O O . THR A 1 197 ? 35.250 4.657 -60.010 1.00 98.06 197 THR A O 1
ATOM 1567 N N . LEU A 1 198 ? 35.771 4.674 -57.830 1.00 98.00 198 LEU A N 1
ATOM 1568 C CA . LEU A 1 198 ? 37.219 4.675 -58.049 1.00 98.00 198 LEU A CA 1
ATOM 1569 C C . LEU A 1 198 ? 37.703 3.380 -58.708 1.00 98.00 198 LEU A C 1
ATOM 1571 O O . LEU A 1 198 ? 38.487 3.466 -59.651 1.00 98.00 198 LEU A O 1
ATOM 1575 N N . ILE A 1 199 ? 37.222 2.218 -58.254 1.00 97.88 199 ILE A N 1
ATOM 1576 C CA . ILE A 1 199 ? 37.542 0.913 -58.856 1.00 97.88 199 ILE A CA 1
ATOM 1577 C C . ILE A 1 199 ? 37.145 0.914 -60.333 1.00 97.88 199 ILE A C 1
ATOM 1579 O O . ILE A 1 199 ? 37.998 0.698 -61.187 1.00 97.88 199 ILE A O 1
ATOM 1583 N N . THR A 1 200 ? 35.903 1.295 -60.641 1.00 98.00 200 THR A N 1
ATOM 1584 C CA . THR A 1 200 ? 35.400 1.370 -62.023 1.00 98.00 200 THR A CA 1
ATOM 1585 C C . THR A 1 200 ? 36.262 2.286 -62.898 1.00 98.00 200 THR A C 1
ATOM 1587 O O . THR A 1 200 ? 36.613 1.943 -64.025 1.00 98.00 200 THR A O 1
ATOM 1590 N N . ASN A 1 201 ? 36.646 3.457 -62.383 1.00 97.94 201 ASN A N 1
ATOM 1591 C CA . ASN A 1 201 ? 37.498 4.394 -63.117 1.00 97.94 201 ASN A CA 1
ATOM 1592 C C . ASN A 1 201 ? 38.912 3.848 -63.364 1.00 97.94 201 ASN A C 1
ATOM 1594 O O . ASN A 1 201 ? 39.500 4.134 -64.408 1.00 97.94 201 ASN A O 1
ATOM 1598 N N . VAL A 1 202 ? 39.475 3.105 -62.408 1.00 97.94 202 VAL A N 1
ATOM 1599 C CA . VAL A 1 202 ? 40.783 2.456 -62.560 1.00 97.94 202 VAL A CA 1
ATOM 1600 C C . VAL A 1 202 ? 40.700 1.323 -63.575 1.00 97.94 202 VAL A C 1
ATOM 1602 O O . VAL A 1 202 ? 41.533 1.292 -64.476 1.00 97.94 202 VAL A O 1
ATOM 1605 N N . ASP A 1 203 ? 39.684 0.465 -63.492 1.00 97.94 203 ASP A N 1
ATOM 1606 C CA . ASP A 1 203 ? 39.475 -0.637 -64.437 1.00 97.94 203 ASP A CA 1
ATOM 1607 C C . ASP A 1 203 ? 39.308 -0.116 -65.869 1.00 97.94 203 ASP A C 1
ATOM 1609 O O . ASP A 1 203 ? 39.957 -0.609 -66.790 1.00 97.94 203 ASP A O 1
ATOM 1613 N N . ASN A 1 204 ? 38.529 0.954 -66.062 1.00 97.56 204 ASN A N 1
ATOM 1614 C CA . ASN A 1 204 ? 38.394 1.604 -67.367 1.00 97.56 204 ASN A CA 1
ATOM 1615 C C . ASN A 1 204 ? 39.741 2.117 -67.898 1.00 97.56 204 ASN A C 1
ATOM 1617 O O . ASN A 1 204 ? 40.071 1.889 -69.059 1.00 97.56 204 ASN A O 1
ATOM 1621 N N . LYS A 1 205 ? 40.552 2.766 -67.052 1.00 97.69 205 LYS A N 1
ATOM 1622 C CA . LYS A 1 205 ? 41.888 3.240 -67.450 1.00 97.69 205 LYS A CA 1
ATOM 1623 C C . LYS A 1 205 ? 42.860 2.102 -67.741 1.00 97.69 205 LYS A C 1
ATOM 1625 O O . LYS A 1 205 ? 43.695 2.252 -68.628 1.00 97.69 205 LYS A O 1
ATOM 1630 N N . LEU A 1 206 ? 42.792 1.002 -66.993 1.00 97.44 206 LEU A N 1
ATOM 1631 C CA . LEU A 1 206 ? 43.600 -0.186 -67.258 1.00 97.44 206 LEU A CA 1
ATOM 1632 C C . LEU A 1 206 ? 43.234 -0.778 -68.617 1.00 97.44 206 LEU A C 1
ATOM 1634 O O . LEU A 1 206 ? 44.130 -0.972 -69.428 1.00 97.44 206 LEU A O 1
ATOM 1638 N N . ASN A 1 207 ? 41.940 -0.922 -68.909 1.00 96.94 207 ASN A N 1
ATOM 1639 C CA . ASN A 1 207 ? 41.470 -1.367 -70.221 1.00 96.94 207 ASN A CA 1
ATOM 1640 C C . ASN A 1 207 ? 41.952 -0.433 -71.345 1.00 96.94 207 ASN A C 1
ATOM 1642 O O . ASN A 1 207 ? 42.492 -0.902 -72.340 1.00 96.94 207 ASN A O 1
ATOM 1646 N N . GLU A 1 208 ? 41.852 0.891 -71.173 1.00 96.94 208 GLU A N 1
ATOM 1647 C CA . GLU A 1 208 ? 42.379 1.857 -72.152 1.00 96.94 208 GLU A CA 1
ATOM 1648 C C . GLU A 1 208 ? 43.898 1.725 -72.359 1.00 96.94 208 GLU A C 1
ATOM 1650 O O . GLU A 1 208 ? 44.400 1.881 -73.476 1.00 96.94 208 GLU A O 1
ATOM 1655 N N . VAL A 1 209 ? 44.660 1.480 -71.290 1.00 96.44 209 VAL A N 1
ATOM 1656 C CA . VAL A 1 209 ? 46.112 1.266 -71.371 1.00 96.44 209 VAL A CA 1
ATOM 1657 C C . VAL A 1 209 ? 46.421 -0.050 -72.075 1.00 96.44 209 VAL A C 1
ATOM 1659 O O . VAL A 1 209 ? 47.263 -0.048 -72.974 1.00 96.44 209 VAL A O 1
ATOM 1662 N N . ASP A 1 210 ? 45.735 -1.132 -71.723 1.00 95.69 210 ASP A N 1
ATOM 1663 C CA . ASP A 1 210 ? 45.889 -2.441 -72.353 1.00 95.69 210 ASP A CA 1
ATOM 1664 C C . ASP A 1 210 ? 45.563 -2.363 -73.847 1.00 95.69 210 ASP A C 1
ATOM 1666 O O . ASP A 1 210 ? 46.352 -2.822 -74.674 1.00 95.69 210 ASP A O 1
ATOM 1670 N N . ASP A 1 211 ? 44.480 -1.683 -74.225 1.00 94.31 211 ASP A N 1
ATOM 1671 C CA . ASP A 1 211 ? 44.111 -1.445 -75.622 1.00 94.31 211 ASP A CA 1
ATOM 1672 C C . ASP A 1 211 ? 45.184 -0.645 -76.371 1.00 94.31 211 ASP A C 1
ATOM 1674 O O . ASP A 1 211 ? 45.541 -0.976 -77.509 1.00 94.31 211 ASP A O 1
ATOM 1678 N N . ARG A 1 212 ? 45.751 0.392 -75.741 1.00 90.38 212 ARG A N 1
ATOM 1679 C CA . ARG A 1 212 ? 46.851 1.183 -76.319 1.00 90.38 212 ARG A CA 1
ATOM 1680 C C . ARG A 1 212 ? 48.121 0.357 -76.492 1.00 90.38 212 ARG A C 1
ATOM 1682 O O . ARG A 1 212 ? 48.775 0.480 -77.529 1.00 90.38 212 ARG A O 1
ATOM 1689 N N . VAL A 1 213 ? 48.477 -0.466 -75.509 1.00 89.12 213 VAL A N 1
ATOM 1690 C CA . VAL A 1 213 ? 49.648 -1.354 -75.562 1.00 89.12 213 VAL A CA 1
ATOM 1691 C C . VAL A 1 213 ? 49.456 -2.412 -76.646 1.00 89.12 213 VAL A C 1
ATOM 1693 O O . VAL A 1 213 ? 50.317 -2.549 -77.515 1.00 89.12 213 VAL A O 1
ATOM 1696 N N . ASN A 1 214 ? 48.309 -3.090 -76.670 1.00 88.25 214 ASN A N 1
ATOM 1697 C CA . ASN A 1 214 ? 47.968 -4.084 -77.689 1.00 88.25 214 ASN A CA 1
ATOM 1698 C C . ASN A 1 214 ? 47.960 -3.474 -79.097 1.00 88.25 214 ASN A C 1
ATOM 1700 O O . ASN A 1 214 ? 48.472 -4.080 -80.044 1.00 88.25 214 ASN A O 1
ATOM 1704 N N . SER A 1 215 ? 47.446 -2.249 -79.237 1.00 85.62 215 SER A N 1
ATOM 1705 C CA . SER A 1 215 ? 47.495 -1.499 -80.494 1.00 85.62 215 SER A CA 1
ATOM 1706 C C . SER A 1 215 ? 48.929 -1.169 -80.905 1.00 85.62 215 SER A C 1
ATOM 1708 O O . SER A 1 215 ? 49.277 -1.373 -82.063 1.00 85.62 215 SER A O 1
ATOM 1710 N N . ALA A 1 216 ? 49.784 -0.712 -79.984 1.00 82.19 216 ALA A N 1
ATOM 1711 C CA . ALA A 1 216 ? 51.188 -0.406 -80.272 1.00 82.19 216 ALA A CA 1
ATOM 1712 C C . ALA A 1 216 ? 51.998 -1.655 -80.671 1.00 82.19 216 ALA A C 1
ATOM 1714 O O . ALA A 1 216 ? 52.801 -1.592 -81.602 1.00 82.19 216 ALA A O 1
ATOM 1715 N N . ILE A 1 217 ? 51.752 -2.796 -80.014 1.00 81.44 217 ILE A N 1
ATOM 1716 C CA . ILE A 1 217 ? 52.331 -4.098 -80.386 1.00 81.44 217 ILE A CA 1
ATOM 1717 C C . ILE A 1 217 ? 51.871 -4.490 -81.799 1.00 81.44 217 ILE A C 1
ATOM 1719 O O . ILE A 1 217 ? 52.696 -4.843 -82.641 1.00 81.44 217 ILE A O 1
ATOM 1723 N N . SER A 1 218 ? 50.569 -4.373 -82.086 1.00 78.06 218 SER A N 1
ATOM 1724 C CA . SER A 1 218 ? 49.981 -4.745 -83.385 1.00 78.06 218 SER A CA 1
ATOM 1725 C C . SER A 1 218 ? 50.398 -3.817 -84.531 1.00 78.06 218 SER A C 1
ATOM 1727 O O . SER A 1 218 ? 50.549 -4.265 -85.664 1.00 78.06 218 SER A O 1
ATOM 1729 N N . GLN A 1 219 ? 50.605 -2.527 -84.252 1.00 72.69 219 GLN A N 1
ATOM 1730 C CA . GLN A 1 219 ? 51.074 -1.530 -85.222 1.00 72.69 219 GLN A CA 1
ATOM 1731 C C . GLN A 1 219 ? 52.559 -1.695 -85.582 1.00 72.69 219 GLN A C 1
ATOM 1733 O O . GLN A 1 219 ? 53.055 -0.983 -86.455 1.00 72.69 219 GLN A O 1
ATOM 1738 N N . GLY A 1 220 ? 53.273 -2.637 -84.953 1.00 58.12 220 GLY A N 1
ATOM 1739 C CA . GLY A 1 220 ? 54.656 -2.949 -85.304 1.00 58.12 220 GLY A CA 1
ATOM 1740 C C . GLY A 1 220 ? 55.641 -1.837 -84.945 1.00 58.12 220 GLY A C 1
ATOM 1741 O O . GLY A 1 220 ? 56.744 -1.801 -85.483 1.00 58.12 220 GLY A O 1
ATOM 1742 N N . THR A 1 221 ? 55.281 -0.931 -84.029 1.00 50.62 221 THR A N 1
ATOM 1743 C CA . THR A 1 221 ? 56.161 0.161 -83.576 1.00 50.62 221 THR A CA 1
ATOM 1744 C C . THR A 1 221 ? 57.274 -0.312 -82.640 1.00 50.62 221 THR A C 1
ATOM 1746 O O . THR A 1 221 ? 58.043 0.499 -82.134 1.00 50.62 221 THR A O 1
ATOM 1749 N N . ILE A 1 222 ? 57.401 -1.627 -82.461 1.00 56.16 222 ILE A N 1
ATOM 1750 C CA . ILE A 1 222 ? 58.618 -2.269 -81.988 1.00 56.16 222 ILE A CA 1
ATOM 1751 C C . ILE A 1 222 ? 59.267 -3.006 -83.164 1.00 56.16 222 ILE A C 1
ATOM 1753 O O . ILE A 1 222 ? 59.334 -4.228 -83.233 1.00 56.16 222 ILE A O 1
ATOM 1757 N N . ASP A 1 223 ? 59.804 -2.222 -84.083 1.00 53.88 223 ASP A N 1
ATOM 1758 C CA . ASP A 1 223 ? 61.203 -2.430 -84.407 1.00 53.88 223 ASP A CA 1
ATOM 1759 C C . ASP A 1 223 ? 61.966 -1.941 -83.161 1.00 53.88 223 ASP A C 1
ATOM 1761 O O . ASP A 1 223 ? 62.050 -0.740 -82.924 1.00 53.88 223 ASP A O 1
ATOM 1765 N N . LEU A 1 224 ? 62.420 -2.845 -82.276 1.00 56.59 224 LEU A N 1
ATOM 1766 C CA . LEU A 1 224 ? 63.277 -2.481 -81.119 1.00 56.59 224 LEU A CA 1
ATOM 1767 C C . LEU A 1 224 ? 64.574 -1.789 -81.584 1.00 56.59 224 LEU A C 1
ATOM 1769 O O . LEU A 1 224 ? 65.327 -1.220 -80.796 1.00 56.59 224 LEU A O 1
ATOM 1773 N N . GLU A 1 225 ? 64.843 -1.876 -82.877 1.00 57.88 225 GLU A N 1
ATOM 1774 C CA . GLU A 1 225 ? 65.958 -1.287 -83.571 1.00 57.88 225 GLU A CA 1
ATOM 1775 C C . GLU A 1 225 ? 65.487 0.046 -84.160 1.00 57.88 225 GLU A C 1
ATOM 1777 O O . GLU A 1 225 ? 64.395 0.179 -84.695 1.00 57.88 225 GLU A O 1
ATOM 1782 N N . VAL A 1 226 ? 66.289 1.100 -84.052 1.00 69.50 226 VAL A N 1
ATOM 1783 C CA . VAL A 1 226 ? 65.945 2.361 -84.721 1.00 69.50 226 VAL A CA 1
ATOM 1784 C C . VAL A 1 226 ? 65.997 2.111 -86.238 1.00 69.50 226 VAL A C 1
ATOM 1786 O O . VAL A 1 226 ? 66.928 1.468 -86.717 1.00 69.50 226 VAL A O 1
ATOM 1789 N N . LYS A 1 227 ? 65.063 2.647 -87.037 1.00 68.31 227 LYS A N 1
ATOM 1790 C CA . LYS A 1 227 ? 65.101 2.531 -88.517 1.00 68.31 227 LYS A CA 1
ATOM 1791 C C . LYS A 1 227 ? 66.456 2.953 -89.111 1.00 68.31 227 LYS A C 1
ATOM 1793 O O . LYS A 1 227 ? 66.905 2.387 -90.105 1.00 68.31 227 LYS A O 1
ATOM 1798 N N . ASP A 1 228 ? 67.121 3.916 -88.475 1.00 71.19 228 ASP A N 1
ATOM 1799 C CA . ASP A 1 228 ? 68.490 4.328 -88.802 1.00 71.19 228 ASP A CA 1
ATOM 1800 C C . ASP A 1 228 ? 69.538 3.275 -88.418 1.00 71.19 228 ASP A C 1
ATOM 1802 O O . ASP A 1 228 ? 70.488 3.060 -89.165 1.00 71.19 228 ASP A O 1
ATOM 1806 N N . ALA A 1 229 ? 69.340 2.539 -87.321 1.00 77.06 229 ALA A N 1
ATOM 1807 C CA . ALA A 1 229 ? 70.163 1.384 -86.969 1.00 77.06 229 ALA A CA 1
ATOM 1808 C C . ALA A 1 229 ? 70.002 0.224 -87.968 1.00 77.06 229 ALA A C 1
ATOM 1810 O O . ALA A 1 229 ? 70.946 -0.539 -88.145 1.00 77.06 229 ALA A O 1
ATOM 1811 N N . ARG A 1 230 ? 68.874 0.105 -88.679 1.00 81.06 230 ARG A N 1
ATOM 1812 C CA . ARG A 1 230 ? 68.709 -0.833 -89.809 1.00 81.06 230 ARG A CA 1
ATOM 1813 C C . ARG A 1 230 ? 69.140 -0.257 -91.154 1.00 81.06 230 ARG A C 1
ATOM 1815 O O . ARG A 1 230 ? 69.049 -0.959 -92.156 1.00 81.06 230 ARG A O 1
ATOM 1822 N N . ARG A 1 231 ? 69.609 0.989 -91.223 1.00 80.69 231 ARG A N 1
ATOM 1823 C CA . ARG A 1 231 ? 70.059 1.581 -92.484 1.00 80.69 231 ARG A CA 1
ATOM 1824 C C . ARG A 1 231 ? 71.517 1.205 -92.756 1.00 80.69 231 ARG A C 1
ATOM 1826 O O . ARG A 1 231 ? 72.409 1.438 -91.939 1.00 80.69 231 ARG A O 1
ATOM 1833 N N . GLY A 1 232 ? 71.767 0.581 -93.900 1.00 76.56 232 GLY A N 1
ATOM 1834 C CA . GLY A 1 232 ? 73.113 0.363 -94.420 1.00 76.56 232 GLY A CA 1
ATOM 1835 C C . GLY A 1 232 ? 73.769 1.675 -94.854 1.00 76.56 232 GLY A C 1
ATOM 1836 O O . GLY A 1 232 ? 73.101 2.692 -95.044 1.00 76.56 232 GLY A O 1
ATOM 1837 N N . LEU A 1 233 ? 75.092 1.654 -95.032 1.00 74.19 233 LEU A N 1
ATOM 1838 C CA . LEU A 1 233 ? 75.843 2.789 -95.594 1.00 74.19 233 LEU A CA 1
ATOM 1839 C C . LEU A 1 233 ? 75.423 3.108 -97.042 1.00 74.19 233 LEU A C 1
ATOM 1841 O O . LEU A 1 233 ? 75.583 4.232 -97.500 1.00 74.19 233 LEU A O 1
ATOM 1845 N N . ASP A 1 234 ? 74.837 2.131 -97.732 1.00 76.56 234 ASP A N 1
ATOM 1846 C CA . ASP A 1 234 ? 74.214 2.243 -99.054 1.00 76.56 234 ASP A CA 1
ATOM 1847 C C . ASP A 1 234 ? 72.820 2.905 -99.024 1.00 76.56 234 ASP A C 1
ATOM 1849 O O . ASP A 1 234 ? 72.184 3.078 -100.063 1.00 76.56 234 ASP A O 1
ATOM 1853 N N . GLY A 1 235 ? 72.315 3.257 -97.838 1.00 79.62 235 GLY A N 1
ATOM 1854 C CA . GLY A 1 235 ? 70.989 3.836 -97.644 1.00 79.62 235 GLY A CA 1
ATOM 1855 C C . GLY A 1 235 ? 69.841 2.821 -97.649 1.00 79.62 235 GLY A C 1
ATOM 1856 O O . GLY A 1 235 ? 68.698 3.219 -97.402 1.00 79.62 235 GLY A O 1
ATOM 1857 N N . LYS A 1 236 ? 70.108 1.525 -97.871 1.00 81.94 236 LYS A N 1
ATOM 1858 C CA . LYS A 1 236 ? 69.092 0.464 -97.825 1.00 81.94 236 LYS A CA 1
ATOM 1859 C C . LYS A 1 236 ? 68.678 0.200 -96.377 1.00 81.94 236 LYS A C 1
ATOM 1861 O O . LYS A 1 236 ? 69.524 0.071 -95.499 1.00 81.94 236 LYS A O 1
ATOM 1866 N N . VAL A 1 237 ? 67.375 0.100 -96.118 1.00 80.88 237 VAL A N 1
ATOM 1867 C CA . VAL A 1 237 ? 66.843 -0.259 -94.793 1.00 80.88 237 VAL A CA 1
ATOM 1868 C C . VAL A 1 237 ? 66.524 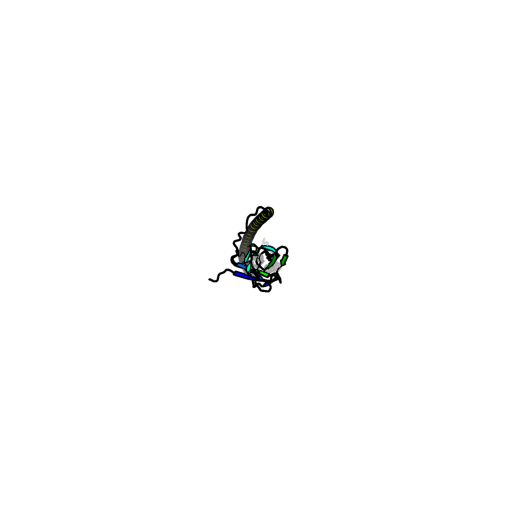-1.754 -94.781 1.00 80.88 237 VAL A C 1
ATOM 1870 O O . VAL A 1 237 ? 65.716 -2.211 -95.590 1.00 80.88 237 VAL A O 1
ATOM 1873 N N . TYR A 1 238 ? 67.186 -2.505 -93.901 1.00 80.06 238 TYR A N 1
ATOM 1874 C CA . TYR A 1 238 ? 66.992 -3.952 -93.732 1.00 80.06 238 TYR A CA 1
ATOM 1875 C C . TYR A 1 238 ? 65.734 -4.251 -92.909 1.00 80.06 238 TYR A C 1
ATOM 1877 O O . TYR A 1 238 ? 65.227 -3.368 -92.213 1.00 80.06 238 TYR A O 1
ATOM 1885 N N . SER A 1 239 ? 65.202 -5.476 -92.999 1.00 79.62 239 SER A N 1
ATOM 1886 C CA . SER A 1 239 ? 63.971 -5.822 -92.278 1.00 79.62 239 SER A CA 1
ATOM 1887 C C . SER A 1 239 ? 64.218 -6.018 -90.776 1.00 79.62 239 SER A C 1
ATOM 1889 O O . SER A 1 239 ? 63.334 -5.698 -89.987 1.00 79.62 239 SER A O 1
ATOM 1891 N N . CYS A 1 240 ? 65.445 -6.378 -90.377 1.00 80.88 240 CYS A N 1
ATOM 1892 C CA . CYS A 1 240 ? 65.960 -6.308 -89.002 1.00 80.88 240 CYS A CA 1
ATOM 1893 C C . CYS A 1 240 ? 67.477 -5.986 -88.972 1.00 80.88 240 CYS A C 1
ATOM 1895 O O . CYS A 1 240 ? 68.169 -6.023 -89.993 1.00 80.88 240 CYS A O 1
ATOM 1897 N N . LEU A 1 241 ? 68.024 -5.666 -87.802 1.00 80.44 241 LEU A N 1
ATOM 1898 C CA . LEU A 1 241 ? 69.427 -5.337 -87.550 1.00 80.44 241 LEU A CA 1
ATOM 1899 C C . LEU A 1 241 ? 70.277 -6.583 -87.703 1.00 80.44 241 LEU A C 1
ATOM 1901 O O . LEU A 1 241 ? 71.397 -6.480 -88.186 1.00 80.44 241 LEU A O 1
ATOM 1905 N N . SER A 1 242 ? 69.742 -7.753 -87.348 1.00 82.94 242 SER A N 1
ATOM 1906 C CA . SER A 1 242 ? 70.429 -9.024 -87.572 1.00 82.94 242 SER A CA 1
ATOM 1907 C C . SER A 1 242 ? 70.712 -9.251 -89.064 1.00 82.94 242 SER A C 1
ATOM 1909 O O . SER A 1 242 ? 71.826 -9.628 -89.417 1.00 82.94 242 SER A O 1
ATOM 1911 N N . GLU A 1 243 ? 69.779 -8.908 -89.960 1.00 84.06 243 GLU A N 1
ATOM 1912 C CA . GLU A 1 243 ? 70.028 -8.929 -91.410 1.00 84.06 243 GLU A CA 1
ATOM 1913 C C . GLU A 1 243 ? 71.095 -7.915 -91.842 1.00 84.06 243 GLU A C 1
ATOM 1915 O O . GLU A 1 243 ? 71.967 -8.248 -92.645 1.00 84.06 243 GLU A O 1
ATOM 1920 N N . ARG A 1 244 ? 71.070 -6.691 -91.295 1.00 85.12 244 ARG A N 1
ATOM 1921 C CA . ARG A 1 244 ? 72.105 -5.677 -91.571 1.00 85.12 244 ARG A CA 1
ATOM 1922 C C . ARG A 1 244 ? 73.488 -6.130 -91.092 1.00 85.12 244 ARG A C 1
ATOM 1924 O O . ARG A 1 244 ? 74.466 -5.945 -91.811 1.00 85.12 244 ARG A O 1
ATOM 1931 N N . LEU A 1 245 ? 73.580 -6.695 -89.890 1.00 83.88 245 LEU A N 1
ATOM 1932 C CA . LEU A 1 245 ? 74.828 -7.189 -89.306 1.00 83.88 245 LEU A CA 1
ATOM 1933 C C . LEU A 1 245 ? 75.379 -8.361 -90.119 1.00 83.88 245 LEU A C 1
ATOM 1935 O O . LEU A 1 245 ? 76.545 -8.320 -90.500 1.00 83.88 245 LEU A O 1
ATOM 1939 N N . ASN A 1 246 ? 74.530 -9.321 -90.500 1.00 84.56 246 ASN A N 1
ATOM 1940 C CA . ASN A 1 246 ? 74.922 -10.410 -91.396 1.00 84.56 246 ASN A CA 1
ATOM 1941 C C . ASN A 1 246 ? 75.453 -9.886 -92.737 1.00 84.56 246 ASN A C 1
ATOM 1943 O O . ASN A 1 246 ? 76.439 -10.413 -93.245 1.00 84.56 246 ASN A O 1
ATOM 1947 N N . GLN A 1 247 ? 74.850 -8.838 -93.311 1.00 82.56 247 GLN A N 1
ATOM 1948 C CA . GLN A 1 247 ? 75.361 -8.226 -94.542 1.00 82.56 247 GLN A CA 1
ATOM 1949 C C . GLN A 1 247 ? 76.759 -7.614 -94.351 1.00 82.56 247 GLN A C 1
ATOM 1951 O O . GLN A 1 247 ? 77.608 -7.751 -95.229 1.00 82.56 247 GLN A O 1
ATOM 1956 N N . ILE A 1 248 ? 77.006 -6.944 -93.221 1.00 80.44 248 ILE A N 1
ATOM 1957 C CA . ILE A 1 248 ? 78.323 -6.374 -92.898 1.00 80.44 248 ILE A CA 1
ATOM 1958 C C . ILE A 1 248 ? 79.361 -7.489 -92.713 1.00 80.44 248 ILE A C 1
ATOM 1960 O O . ILE A 1 248 ? 80.471 -7.375 -93.226 1.00 80.44 248 ILE A O 1
ATOM 1964 N N . GLU A 1 249 ? 79.006 -8.566 -92.010 1.00 80.69 249 GLU A N 1
ATOM 1965 C CA . GLU A 1 249 ? 79.904 -9.697 -91.748 1.00 80.69 249 GLU A CA 1
ATOM 1966 C C . GLU A 1 249 ? 80.223 -10.507 -93.010 1.00 80.69 249 GLU A C 1
ATOM 1968 O O . GLU A 1 249 ? 81.359 -10.942 -93.199 1.00 80.69 249 GLU A O 1
ATOM 1973 N N . THR A 1 250 ? 79.241 -10.699 -93.894 1.00 79.25 250 THR A N 1
ATOM 1974 C CA . THR A 1 250 ? 79.409 -11.489 -95.126 1.00 79.25 250 THR A CA 1
ATOM 1975 C C . THR A 1 250 ? 79.993 -10.691 -96.287 1.00 79.25 250 THR A C 1
ATOM 1977 O O . THR A 1 250 ? 80.530 -11.290 -97.219 1.00 79.25 250 THR A O 1
ATOM 1980 N N . ASN A 1 251 ? 79.918 -9.359 -96.248 1.00 72.19 251 ASN A N 1
ATOM 1981 C CA . ASN A 1 251 ? 80.448 -8.493 -97.295 1.00 72.19 251 ASN A CA 1
ATOM 1982 C C . ASN A 1 251 ? 81.059 -7.204 -96.705 1.00 72.19 251 ASN A C 1
ATOM 1984 O O . ASN A 1 251 ? 80.502 -6.112 -96.880 1.00 72.19 251 ASN A O 1
ATOM 1988 N N . PRO A 1 252 ? 82.190 -7.306 -95.979 1.00 66.31 252 PRO A N 1
ATOM 1989 C CA . PRO A 1 252 ? 82.858 -6.141 -95.416 1.00 66.31 252 PRO A CA 1
ATOM 1990 C C . PRO A 1 252 ? 83.336 -5.243 -96.562 1.00 66.31 252 PRO A C 1
ATOM 1992 O O . PRO A 1 252 ? 84.098 -5.684 -97.422 1.00 66.31 252 PRO A O 1
ATOM 1995 N N . MET A 1 253 ? 82.892 -3.982 -96.605 1.00 61.19 253 MET A N 1
ATOM 1996 C CA . MET A 1 253 ? 83.395 -3.024 -97.594 1.00 61.19 253 MET A CA 1
ATOM 1997 C C . MET A 1 253 ? 84.921 -2.911 -97.473 1.00 61.19 253 MET A C 1
ATOM 1999 O O . MET A 1 253 ? 85.437 -2.353 -96.506 1.00 61.19 253 MET A O 1
ATOM 2003 N N . VAL A 1 254 ? 85.644 -3.412 -98.475 1.00 52.78 254 VAL A N 1
ATOM 2004 C CA . VAL A 1 254 ? 87.066 -3.123 -98.665 1.00 52.78 254 VAL A CA 1
ATOM 2005 C C . VAL A 1 254 ? 87.161 -1.720 -99.259 1.00 52.78 254 VAL A C 1
ATOM 2007 O O . VAL A 1 254 ? 86.746 -1.492 -100.394 1.00 52.78 254 VAL A O 1
ATOM 2010 N N . ILE A 1 255 ? 87.680 -0.773 -98.480 1.00 49.53 255 ILE A N 1
ATOM 2011 C CA . ILE A 1 255 ? 88.019 0.570 -98.953 1.00 49.53 255 ILE A CA 1
ATOM 2012 C C . ILE A 1 255 ? 89.194 0.421 -99.929 1.00 49.53 255 ILE A C 1
ATOM 2014 O O . ILE A 1 255 ? 90.326 0.210 -99.503 1.00 49.53 255 ILE A O 1
ATOM 2018 N N . TRP A 1 256 ? 88.940 0.514 -101.233 1.00 46.94 256 TRP A N 1
ATOM 2019 C CA . TRP A 1 256 ? 89.979 0.879 -102.195 1.00 46.94 256 TRP A CA 1
ATOM 2020 C C . TRP A 1 256 ? 89.845 2.378 -102.450 1.00 46.94 256 TRP A C 1
ATOM 2022 O O . TRP A 1 256 ? 88.974 2.807 -103.203 1.00 46.94 256 TRP A O 1
ATOM 2032 N N . GLU A 1 257 ? 90.690 3.182 -101.807 1.00 45.38 257 GLU A N 1
ATOM 2033 C CA . GLU A 1 257 ? 91.002 4.506 -102.340 1.00 45.38 257 GLU A CA 1
ATOM 2034 C C . GLU A 1 257 ? 91.890 4.299 -103.568 1.00 45.38 257 GLU A C 1
ATOM 2036 O O . GLU A 1 257 ? 93.068 3.951 -103.461 1.00 45.38 257 GLU A O 1
ATOM 2041 N N . THR A 1 258 ? 91.320 4.483 -104.756 1.00 47.31 258 THR A N 1
ATOM 2042 C CA . THR A 1 258 ? 92.115 4.741 -105.954 1.00 47.31 258 THR A CA 1
ATOM 2043 C C . THR A 1 258 ? 92.711 6.136 -105.791 1.00 47.31 258 THR A C 1
ATOM 2045 O O . THR A 1 258 ? 92.015 7.135 -105.951 1.00 47.31 258 THR A O 1
ATOM 2048 N N . VAL A 1 259 ? 93.990 6.218 -105.428 1.00 48.09 259 VAL A N 1
ATOM 2049 C CA . VAL A 1 259 ? 94.755 7.461 -105.555 1.00 48.09 259 VAL A CA 1
ATOM 2050 C C . VAL A 1 259 ? 95.092 7.614 -107.040 1.00 48.09 259 VAL A C 1
ATOM 2052 O O . VAL A 1 259 ? 95.984 6.932 -107.541 1.00 48.09 259 VAL A O 1
ATOM 2055 N N . GLU A 1 260 ? 94.345 8.447 -107.766 1.00 45.25 260 GLU A N 1
ATOM 2056 C CA . GLU A 1 260 ? 94.759 8.921 -109.094 1.00 45.25 260 GLU A CA 1
ATOM 2057 C C . GLU A 1 260 ? 95.713 10.118 -108.931 1.00 45.25 260 GLU A C 1
ATOM 2059 O O . GLU A 1 260 ? 95.511 10.960 -108.054 1.00 45.25 260 GLU A O 1
ATOM 2064 N N . GLY A 1 261 ? 96.803 10.095 -109.709 1.00 43.25 261 GLY A N 1
ATOM 2065 C CA . GLY A 1 261 ? 97.987 10.956 -109.575 1.00 43.25 261 GLY A CA 1
ATOM 2066 C C . GLY A 1 261 ? 97.879 12.371 -110.125 1.00 43.25 261 GLY A C 1
ATOM 2067 O O . GLY A 1 261 ? 96.844 12.729 -110.726 1.00 43.25 261 GLY A O 1
#

InterPro domains:
  IPR018913 BppU, N-terminal [PF10651] (6-135)